Protein AF-0000000081158020 (afdb_homodimer)

Radius of gyration: 20.42 Å; Cα contacts (8 Å, |Δi|>4): 835; chains: 2; bounding box: 54×61×44 Å

InterPro domains:
  IPR009327 Cupin domain of unknown function DUF985 [PF06172] (12-148)
  IPR009327 Cupin domain of unknown function DUF985 [cd06121] (11-166)
  IPR011051 RmlC-like cupin domain superfamily [SSF51182] (9-172)
  IPR014710 RmlC-like jelly roll fold [G3DSA:2.60.120.10] (5-172)
  IPR039935 Uncharacterized protein YML079W-like [PTHR33387] (9-172)

pLDDT: mean 95.12, std 8.68, range [29.77, 98.88]

Structure (mmCIF, N/CA/C/O backbone):
data_AF-0000000081158020-model_v1
#
loop_
_entity.id
_entity.type
_entity.pdbx_description
1 polymer 'DUF985 domain-containing protein'
#
loop_
_atom_site.group_PDB
_atom_site.id
_atom_site.type_symbol
_atom_site.label_atom_id
_atom_site.label_alt_id
_atom_site.label_comp_id
_atom_site.label_asym_id
_atom_site.label_entity_id
_atom_site.label_seq_id
_atom_site.pdbx_PDB_ins_code
_atom_site.Cartn_x
_atom_site.Cartn_y
_atom_site.Cartn_z
_atom_site.occupancy
_atom_site.B_iso_or_equiv
_atom_site.auth_seq_id
_atom_site.auth_comp_id
_atom_site.auth_asym_id
_atom_site.auth_atom_id
_atom_site.pdbx_PDB_model_num
ATOM 1 N N . MET A 1 1 ? 30.203 2.303 5.359 1 29.77 1 MET A N 1
ATOM 2 C CA . MET A 1 1 ? 29.297 1.442 6.105 1 29.77 1 MET A CA 1
ATOM 3 C C . MET A 1 1 ? 29.234 0.05 5.488 1 29.77 1 MET A C 1
ATOM 5 O O . MET A 1 1 ? 29.078 -0.086 4.27 1 29.77 1 MET A O 1
ATOM 9 N N . SER A 1 2 ? 29.844 -0.854 5.887 1 40.84 2 SER A N 1
ATOM 10 C CA . SER A 1 2 ? 30.094 -2.219 5.438 1 40.84 2 SER A CA 1
ATOM 11 C C . SER A 1 2 ? 28.812 -2.887 4.957 1 40.84 2 SER A C 1
ATOM 13 O O . SER A 1 2 ? 27.797 -2.855 5.652 1 40.84 2 SER A O 1
ATOM 15 N N . GLY A 1 3 ? 28.344 -2.859 3.619 1 52 3 GLY A N 1
ATOM 16 C CA . GLY A 1 3 ? 27.203 -3.314 2.844 1 52 3 GLY A CA 1
ATOM 17 C C . GLY A 1 3 ? 26.594 -4.598 3.375 1 52 3 GLY A C 1
ATOM 18 O O . GLY A 1 3 ? 27.094 -5.691 3.094 1 52 3 GLY A O 1
ATOM 19 N N . VAL A 1 4 ? 26.031 -4.609 4.598 1 68.12 4 VAL A N 1
ATOM 20 C CA . VAL A 1 4 ? 25.484 -5.836 5.168 1 68.12 4 VAL A CA 1
ATOM 21 C C . VAL A 1 4 ? 24.812 -6.668 4.078 1 68.12 4 VAL A C 1
ATOM 23 O O . VAL A 1 4 ? 24.188 -6.117 3.166 1 68.12 4 VAL A O 1
ATOM 26 N N . GLY A 1 5 ? 25.438 -7.746 3.648 1 87.44 5 GLY A N 1
ATOM 27 C CA . GLY A 1 5 ? 24.875 -8.648 2.66 1 87.44 5 GLY A CA 1
ATOM 28 C C . GLY A 1 5 ? 23.391 -8.898 2.857 1 87.44 5 GLY A C 1
ATOM 29 O O . GLY A 1 5 ? 22.781 -8.336 3.77 1 87.44 5 GLY A O 1
ATOM 30 N N . ALA A 1 6 ? 22.781 -9.477 1.926 1 91.75 6 ALA A N 1
ATOM 31 C CA . ALA A 1 6 ? 21.344 -9.766 1.928 1 91.75 6 ALA A CA 1
ATOM 32 C C . ALA A 1 6 ? 20.922 -10.391 3.25 1 91.75 6 ALA A C 1
ATOM 34 O O . ALA A 1 6 ? 19.844 -10.07 3.777 1 91.75 6 ALA A O 1
ATOM 35 N N . ASP A 1 7 ? 21.688 -11.219 3.814 1 93.62 7 ASP A N 1
ATOM 36 C CA . ASP A 1 7 ? 21.359 -11.875 5.078 1 93.62 7 ASP A CA 1
ATOM 37 C C . ASP A 1 7 ? 21.281 -10.867 6.219 1 93.62 7 ASP A C 1
ATOM 39 O O . ASP A 1 7 ? 20.406 -10.953 7.078 1 93.62 7 ASP A O 1
ATOM 43 N N . GLY A 1 8 ? 22.234 -9.977 6.234 1 95.38 8 GLY A N 1
ATOM 44 C CA . GLY A 1 8 ? 22.203 -8.922 7.23 1 95.38 8 GLY A CA 1
ATOM 45 C C . GLY A 1 8 ? 21 -8.016 7.109 1 95.38 8 GLY A C 1
ATOM 46 O O . GLY A 1 8 ? 20.422 -7.605 8.117 1 95.38 8 GLY A O 1
ATOM 47 N N . GLU A 1 9 ? 20.625 -7.699 5.887 1 96.12 9 GLU A N 1
ATOM 48 C CA . GLU A 1 9 ? 19.438 -6.887 5.652 1 96.12 9 GLU A CA 1
ATOM 49 C C . GLU A 1 9 ? 18.172 -7.594 6.137 1 96.12 9 GLU A C 1
ATOM 51 O O . GLU A 1 9 ? 17.312 -6.98 6.773 1 96.12 9 GLU A O 1
ATOM 56 N N . ILE A 1 10 ? 18.047 -8.867 5.867 1 95.94 10 ILE A N 1
ATOM 57 C CA . ILE A 1 10 ? 16.891 -9.664 6.277 1 95.94 10 ILE A CA 1
ATOM 58 C C . ILE A 1 10 ? 16.781 -9.656 7.797 1 95.94 10 ILE A C 1
ATOM 60 O O . ILE A 1 10 ? 15.695 -9.43 8.344 1 95.94 10 ILE A O 1
ATOM 64 N N . GLU A 1 11 ? 17.859 -9.914 8.43 1 95.31 11 GLU A N 1
ATOM 65 C CA . GLU A 1 11 ? 17.844 -9.93 9.891 1 95.31 11 GLU A CA 1
ATOM 66 C C . GLU A 1 11 ? 17.406 -8.586 10.453 1 95.31 11 GLU A C 1
ATOM 68 O O . GLU A 1 11 ? 16.609 -8.531 11.406 1 95.31 11 GLU A O 1
ATOM 73 N N . ARG A 1 12 ? 17.938 -7.586 9.891 1 96.06 12 ARG A N 1
ATOM 74 C CA . ARG A 1 12 ? 17.578 -6.242 10.328 1 96.06 12 ARG A CA 1
ATOM 75 C C . ARG A 1 12 ? 16.094 -5.98 10.133 1 96.06 12 ARG A C 1
ATOM 77 O O . ARG A 1 12 ? 15.422 -5.469 11.039 1 96.06 12 ARG A O 1
ATOM 84 N N . LEU A 1 13 ? 15.602 -6.297 8.977 1 96.94 13 LEU A N 1
ATOM 85 C CA . LEU A 1 13 ? 14.195 -6.074 8.664 1 96.94 13 LEU A CA 1
ATOM 86 C C . LEU A 1 13 ? 13.297 -6.887 9.586 1 96.94 13 LEU A C 1
ATOM 88 O O . LEU A 1 13 ? 12.289 -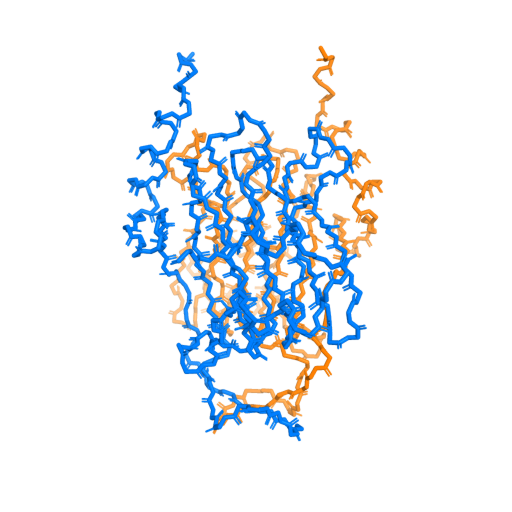6.375 10.078 1 96.94 13 LEU A O 1
ATOM 92 N N . VAL A 1 14 ? 13.648 -8.156 9.82 1 96 14 VAL A N 1
ATOM 93 C CA . VAL A 1 14 ? 12.852 -9.039 10.672 1 96 14 VAL A CA 1
ATOM 94 C C . VAL A 1 14 ? 12.758 -8.445 12.07 1 96 14 VAL A C 1
ATOM 96 O O . VAL A 1 14 ? 11.672 -8.406 12.664 1 96 14 VAL A O 1
ATOM 99 N N . ARG A 1 15 ? 13.805 -7.941 12.508 1 95 15 ARG A N 1
ATOM 100 C CA . ARG A 1 15 ? 13.852 -7.371 13.852 1 95 15 ARG A CA 1
ATOM 101 C C . ARG A 1 15 ? 13.117 -6.035 13.906 1 95 15 ARG A C 1
ATOM 103 O O . ARG A 1 15 ? 12.234 -5.84 14.742 1 95 15 ARG A O 1
ATOM 110 N N . GLN A 1 16 ? 13.383 -5.18 13 1 95.06 16 GLN A N 1
ATOM 111 C CA . GLN A 1 16 ? 12.875 -3.811 13.031 1 95.06 16 GLN A CA 1
ATOM 112 C C . GLN A 1 16 ? 11.375 -3.771 12.758 1 95.06 16 GLN A C 1
ATOM 114 O O . GLN A 1 16 ? 10.664 -2.926 13.297 1 95.06 16 GLN A O 1
ATOM 119 N N . LEU A 1 17 ? 10.977 -4.695 11.906 1 95.88 17 LEU A N 1
ATOM 120 C CA . LEU A 1 17 ? 9.578 -4.672 11.492 1 95.88 17 LEU A CA 1
ATOM 121 C C . LEU A 1 17 ? 8.773 -5.719 12.25 1 95.88 17 LEU A C 1
ATOM 123 O O . LEU A 1 17 ? 7.594 -5.934 11.953 1 95.88 17 LEU A O 1
ATOM 127 N N . ASN A 1 18 ? 9.375 -6.375 13.227 1 95.69 18 ASN A N 1
ATOM 128 C CA . ASN A 1 18 ? 8.742 -7.391 14.062 1 95.69 18 ASN A CA 1
ATOM 129 C C . ASN A 1 18 ? 8.078 -8.477 13.219 1 95.69 18 ASN A C 1
ATOM 131 O O . ASN A 1 18 ? 6.93 -8.844 13.477 1 95.69 18 ASN A O 1
ATOM 135 N N . LEU A 1 19 ? 8.781 -8.859 12.203 1 96.56 19 LEU A N 1
ATOM 136 C CA . LEU A 1 19 ? 8.25 -9.898 11.32 1 96.56 19 LEU A CA 1
ATOM 137 C C . LEU A 1 19 ? 8.281 -11.258 12 1 96.56 19 LEU A C 1
ATOM 139 O O . LEU A 1 19 ? 9.242 -11.586 12.703 1 96.56 19 LEU A O 1
ATOM 143 N N . GLN A 1 20 ? 7.246 -11.984 11.789 1 95.94 20 GLN A N 1
ATOM 144 C CA . GLN A 1 20 ? 7.164 -13.352 12.297 1 95.94 20 GLN A CA 1
ATOM 145 C C . GLN A 1 20 ? 7.215 -14.367 11.164 1 95.94 20 GLN A C 1
ATOM 147 O O . GLN A 1 20 ? 6.828 -14.055 10.031 1 95.94 20 GLN A O 1
ATOM 152 N N . GLN A 1 21 ? 7.633 -15.523 11.531 1 91.94 21 GLN A N 1
ATOM 153 C CA . GLN A 1 21 ? 7.723 -16.562 10.523 1 91.94 21 GLN A CA 1
ATOM 154 C C . GLN A 1 21 ? 6.336 -16.969 10.016 1 91.94 21 GLN A C 1
ATOM 156 O O . GLN A 1 21 ? 5.391 -17.078 10.797 1 91.94 21 GLN A O 1
ATOM 161 N N . HIS A 1 22 ? 6.238 -17.016 8.727 1 86.25 22 HIS A N 1
ATOM 162 C CA . HIS A 1 22 ? 5.02 -17.516 8.094 1 86.25 22 HIS A CA 1
ATOM 163 C C . HIS A 1 22 ? 5.078 -19.031 7.906 1 86.25 22 HIS A C 1
ATOM 165 O O . HIS A 1 22 ? 6.133 -19.578 7.574 1 86.25 22 HIS A O 1
ATOM 171 N N . PRO A 1 23 ? 4.02 -19.719 8.047 1 74.56 23 PRO A N 1
ATOM 172 C CA . PRO A 1 23 ? 4.043 -21.188 7.926 1 74.56 23 PRO A CA 1
ATOM 173 C C . PRO A 1 23 ? 4.527 -21.656 6.559 1 74.56 23 PRO A C 1
ATOM 175 O O . PRO A 1 23 ? 5.18 -22.688 6.457 1 74.56 23 PRO A O 1
ATOM 178 N N . GLU A 1 24 ? 4.191 -20.922 5.547 1 70.69 24 GLU A N 1
ATOM 179 C CA . GLU A 1 24 ? 4.527 -21.328 4.188 1 70.69 24 GLU A CA 1
ATOM 180 C C . GLU A 1 24 ? 5.93 -20.859 3.799 1 70.69 24 GLU A C 1
ATOM 182 O O . GLU A 1 24 ? 6.383 -21.109 2.68 1 70.69 24 GLU A O 1
ATOM 187 N N . GLY A 1 25 ? 6.59 -20.297 4.676 1 77.38 25 GLY A N 1
ATOM 188 C CA . GLY A 1 25 ? 7.891 -19.719 4.367 1 77.38 25 GLY A CA 1
ATOM 189 C C . GLY A 1 25 ? 7.891 -18.203 4.348 1 77.38 25 GLY A C 1
ATOM 190 O O . GLY A 1 25 ? 6.828 -17.578 4.266 1 77.38 25 GLY A O 1
ATOM 191 N N . GLY A 1 26 ? 9 -17.625 4.605 1 89.5 26 GLY A N 1
ATOM 192 C CA . GLY A 1 26 ? 9.133 -16.172 4.672 1 89.5 26 GLY A CA 1
ATOM 193 C C . GLY A 1 26 ? 8.75 -15.602 6.023 1 89.5 26 GLY A C 1
ATOM 194 O O . GLY A 1 26 ? 8.805 -16.297 7.035 1 89.5 26 GLY A O 1
ATOM 195 N N . PHE A 1 27 ? 8.539 -14.305 6.066 1 96.31 27 PHE A N 1
ATOM 196 C CA . PHE A 1 27 ? 8.188 -13.586 7.285 1 96.31 27 PHE A CA 1
ATOM 197 C C . PHE A 1 27 ? 7.094 -12.57 7.012 1 96.31 27 PHE A C 1
ATOM 199 O O . PHE A 1 27 ? 6.949 -12.086 5.887 1 96.31 27 PHE A O 1
ATOM 206 N N . PHE A 1 28 ? 6.336 -12.352 8.016 1 97.19 28 PHE A N 1
ATOM 207 C CA . PHE A 1 28 ? 5.289 -11.359 7.809 1 97.19 28 PHE A CA 1
ATOM 208 C C . PHE A 1 28 ? 4.887 -10.711 9.133 1 97.19 28 PHE A C 1
ATOM 210 O O . PHE A 1 28 ? 5.293 -11.172 10.195 1 97.19 28 PHE A O 1
ATOM 217 N N . CYS A 1 29 ? 4.172 -9.617 9.055 1 97.25 29 CYS A N 1
ATOM 218 C CA . CYS A 1 29 ? 3.553 -8.922 10.18 1 97.25 29 CYS A CA 1
ATOM 219 C C . CYS A 1 29 ? 2.328 -8.133 9.719 1 97.25 29 CYS A C 1
ATOM 221 O O . CYS A 1 29 ? 2.385 -7.402 8.727 1 97.25 29 CYS A O 1
ATOM 223 N N . GLU A 1 30 ? 1.196 -8.383 10.398 1 96.69 30 GLU A N 1
ATOM 224 C CA . GLU A 1 30 ? 0.014 -7.574 10.109 1 96.69 30 GLU A CA 1
ATOM 225 C C . GLU A 1 30 ? 0.06 -6.246 10.852 1 96.69 30 GLU A C 1
ATOM 227 O O . GLU A 1 30 ? 0.17 -6.219 12.078 1 96.69 30 GLU A O 1
ATOM 232 N N . LEU A 1 31 ? -0.055 -5.176 10.109 1 95 31 LEU A N 1
ATOM 233 C CA . LEU A 1 31 ? 0.085 -3.861 10.727 1 95 31 LEU A CA 1
ATOM 234 C C . LEU A 1 31 ? -1.248 -3.119 10.734 1 95 31 LEU A C 1
ATOM 236 O O . LEU A 1 31 ? -1.414 -2.139 11.461 1 95 31 LEU A O 1
ATOM 240 N N . PHE A 1 32 ? -2.076 -3.508 9.891 1 96.56 32 PHE A N 1
ATOM 241 C CA . PHE A 1 32 ? -3.367 -2.84 9.781 1 96.56 32 PHE A CA 1
ATOM 242 C C . PHE A 1 32 ? -4.488 -3.854 9.586 1 96.56 32 PHE A C 1
ATOM 244 O O . PHE A 1 32 ? -4.387 -4.754 8.75 1 96.56 32 PHE A O 1
ATOM 251 N N . ARG A 1 33 ? -5.52 -3.711 10.367 1 98.06 33 ARG A N 1
ATOM 252 C CA . ARG A 1 33 ? -6.852 -4.277 10.195 1 98.06 33 ARG A CA 1
ATOM 253 C C . ARG A 1 33 ? -7.93 -3.246 10.508 1 98.06 33 ARG A C 1
ATOM 255 O O . ARG A 1 33 ? -8.008 -2.734 11.625 1 98.06 33 ARG A O 1
ATOM 262 N N . GLY A 1 34 ? -8.688 -2.922 9.508 1 96.75 34 GLY A N 1
ATOM 263 C CA . GLY A 1 34 ? -9.711 -1.908 9.695 1 96.75 34 GLY A CA 1
ATOM 264 C C . GLY A 1 34 ? -10.656 -2.229 10.844 1 96.75 34 GLY A C 1
ATOM 265 O O . GLY A 1 34 ? -11.008 -3.389 11.055 1 96.75 34 GLY A O 1
ATOM 266 N N . ASP A 1 35 ? -11.133 -1.242 11.547 1 96.62 35 ASP A N 1
ATOM 267 C CA . ASP A 1 35 ? -12.016 -1.444 12.695 1 96.62 35 ASP A CA 1
ATOM 268 C C . ASP A 1 35 ? -13.477 -1.304 12.289 1 96.62 35 ASP A C 1
ATOM 270 O O . ASP A 1 35 ? -14.367 -1.339 13.141 1 96.62 35 ASP A O 1
ATOM 274 N N . ARG A 1 36 ? -13.742 -1.095 11.055 1 96.69 36 ARG A N 1
ATOM 275 C CA . ARG A 1 36 ? -15.094 -1.037 10.523 1 96.69 36 ARG A CA 1
ATOM 276 C C . ARG A 1 36 ? -15.375 -2.227 9.609 1 96.69 36 ARG A C 1
ATOM 278 O O . ARG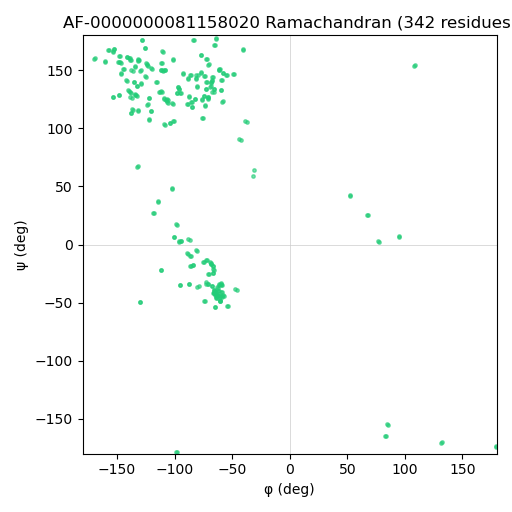 A 1 36 ? -14.469 -2.73 8.945 1 96.69 36 ARG A O 1
ATOM 285 N N . GLN A 1 37 ? -16.562 -2.539 9.617 1 96.88 37 GLN A N 1
ATOM 286 C CA . GLN A 1 37 ? -16.969 -3.65 8.766 1 96.88 37 GLN A CA 1
ATOM 287 C C . GLN A 1 37 ? -17.812 -3.166 7.594 1 96.88 37 GLN A C 1
ATOM 289 O O . GLN A 1 37 ? -18.531 -2.164 7.707 1 96.88 37 GLN A O 1
ATOM 294 N N . MET A 1 38 ? -17.688 -3.893 6.551 1 96.25 38 MET A N 1
ATOM 295 C CA . MET A 1 38 ? -18.391 -3.504 5.332 1 96.25 38 MET A CA 1
ATOM 296 C C . MET A 1 38 ? -19 -4.719 4.645 1 96.25 38 MET A C 1
ATOM 298 O O . MET A 1 38 ? -18.625 -5.855 4.926 1 96.25 38 MET A O 1
ATOM 302 N N . THR A 1 39 ? -19.938 -4.445 3.855 1 96 39 THR A N 1
ATOM 303 C CA . THR A 1 39 ? -20.547 -5.422 2.951 1 96 39 THR A CA 1
ATOM 304 C C . THR A 1 39 ? -20.656 -4.852 1.539 1 96 39 THR A C 1
ATOM 306 O O . THR A 1 39 ? -20.578 -3.637 1.347 1 96 39 THR A O 1
ATOM 309 N N . PHE A 1 40 ? -20.75 -5.73 0.625 1 96 40 PHE A N 1
ATOM 310 C CA . PHE A 1 40 ? -20.906 -5.305 -0.762 1 96 40 PHE A CA 1
ATOM 311 C C . PHE A 1 40 ? -22.359 -4.922 -1.056 1 96 40 PHE A C 1
ATOM 313 O O . PHE A 1 40 ? -23.281 -5.484 -0.473 1 96 40 PHE A O 1
ATOM 320 N N . THR A 1 41 ? -22.484 -3.932 -1.934 1 94.19 41 THR A N 1
ATOM 321 C CA . THR A 1 41 ? -23.828 -3.576 -2.387 1 94.19 41 THR A CA 1
ATOM 322 C C . THR A 1 41 ? -24.281 -4.484 -3.529 1 94.19 41 THR A C 1
ATOM 324 O O . THR A 1 41 ? -25.453 -4.508 -3.889 1 94.19 41 THR A O 1
ATOM 327 N N . THR A 1 42 ? -23.281 -5.172 -4.156 1 88.25 42 THR A N 1
ATOM 328 C CA . THR A 1 42 ? -23.594 -6.176 -5.168 1 88.25 42 THR A CA 1
ATOM 329 C C . THR A 1 42 ? -23.266 -7.574 -4.656 1 88.25 42 THR A C 1
ATOM 331 O O . THR A 1 42 ? -22.547 -7.727 -3.66 1 88.25 42 THR A O 1
ATOM 334 N N . LYS A 1 43 ? -23.766 -8.547 -5.391 1 90.12 43 LYS A N 1
ATOM 335 C CA . LYS A 1 43 ? -23.516 -9.93 -5.008 1 90.12 43 LYS A CA 1
ATOM 336 C C . LYS A 1 43 ? -22.062 -10.312 -5.254 1 90.12 43 LYS A C 1
ATOM 338 O O . LYS A 1 43 ? -21.5 -10.016 -6.312 1 90.12 43 LYS A O 1
ATOM 343 N N . THR A 1 44 ? -21.422 -10.805 -4.266 1 95.25 44 THR A N 1
ATOM 344 C CA . THR A 1 44 ? -20.094 -11.398 -4.316 1 95.25 44 THR A CA 1
ATOM 345 C C . THR A 1 44 ? -20.094 -12.773 -3.664 1 95.25 44 THR A C 1
ATOM 347 O O . THR A 1 44 ? -21.125 -13.234 -3.156 1 95.25 44 THR A O 1
ATOM 350 N N . LYS A 1 45 ? -19.016 -13.438 -3.699 1 96 45 LYS A N 1
ATOM 351 C CA . LYS A 1 45 ? -18.891 -14.766 -3.1 1 96 45 LYS A CA 1
ATOM 352 C C . LYS A 1 45 ? -18.672 -14.664 -1.592 1 96 45 LYS A C 1
ATOM 354 O O . LYS A 1 45 ? -18.672 -15.68 -0.894 1 96 45 LYS A O 1
ATOM 359 N N . HIS A 1 46 ? -18.516 -13.445 -1.093 1 96.25 46 HIS A N 1
ATOM 360 C CA . HIS A 1 46 ? -18.344 -13.266 0.345 1 96.25 46 HIS A CA 1
ATOM 361 C C . HIS A 1 46 ? -19.625 -13.625 1.102 1 96.25 46 HIS A C 1
ATOM 363 O O . HIS A 1 46 ? -20.719 -13.32 0.646 1 96.25 46 HIS A O 1
ATOM 369 N N . ASP A 1 47 ? -19.516 -14.25 2.236 1 94.19 47 ASP A N 1
ATOM 370 C CA . ASP A 1 47 ? -20.672 -14.672 3.02 1 94.19 47 ASP A CA 1
ATOM 371 C C . ASP A 1 47 ? -20.906 -13.734 4.199 1 94.19 47 ASP A C 1
ATOM 373 O O . ASP A 1 47 ? -21.188 -14.188 5.312 1 94.19 47 ASP A O 1
ATOM 377 N N . GLY A 1 48 ? -20.906 -12.508 4.031 1 93.94 48 GLY A N 1
ATOM 378 C CA . GLY A 1 48 ? -21.141 -11.578 5.125 1 93.94 48 GLY A CA 1
ATOM 379 C C . GLY A 1 48 ? -20.125 -10.453 5.18 1 93.94 48 GLY A C 1
ATOM 380 O O . GLY A 1 48 ? -19.344 -10.273 4.246 1 93.94 48 GLY A O 1
ATOM 381 N N . PRO A 1 49 ? -20.234 -9.758 6.289 1 96.38 49 PRO A N 1
ATOM 382 C CA . PRO A 1 49 ? -19.344 -8.594 6.406 1 96.38 49 PRO A CA 1
ATOM 383 C C . PRO A 1 49 ? -17.891 -8.984 6.605 1 96.38 49 PRO A C 1
ATOM 385 O O . PRO A 1 49 ? -17.594 -10.086 7.07 1 96.38 49 PRO A O 1
ATOM 388 N N . ARG A 1 50 ? -17.031 -8.086 6.203 1 97.69 50 ARG A N 1
ATOM 389 C CA . ARG A 1 50 ? -15.602 -8.164 6.457 1 97.69 50 ARG A CA 1
ATOM 390 C C . ARG A 1 50 ? -15.07 -6.848 7.023 1 97.69 50 ARG A C 1
ATOM 392 O O . ARG A 1 50 ? -15.703 -5.801 6.859 1 97.69 50 ARG A O 1
ATOM 399 N N . ASP A 1 51 ? -13.922 -6.961 7.688 1 97.75 51 ASP A N 1
ATOM 400 C CA . ASP A 1 51 ? -13.195 -5.723 7.965 1 97.75 51 ASP A CA 1
ATOM 401 C C . ASP A 1 51 ? -12.875 -4.977 6.672 1 97.75 51 ASP A C 1
ATOM 403 O O . ASP A 1 51 ? -12.68 -5.594 5.621 1 97.75 51 ASP A O 1
ATOM 407 N N . VAL A 1 52 ? -12.836 -3.707 6.688 1 97.19 52 VAL A N 1
ATOM 408 C CA . VAL A 1 52 ? -12.766 -2.902 5.473 1 97.19 52 VAL A CA 1
ATOM 409 C C . VAL A 1 52 ? -11.477 -3.223 4.715 1 97.19 52 VAL A C 1
ATOM 411 O O . VAL A 1 52 ? -11.453 -3.182 3.482 1 97.19 52 VAL A O 1
ATOM 414 N N . GLY A 1 53 ? -10.406 -3.514 5.488 1 98.19 53 GLY A N 1
ATOM 415 C CA . GLY A 1 53 ? -9.133 -3.793 4.852 1 98.19 53 GLY A CA 1
ATOM 416 C C . GLY A 1 53 ? -8.094 -4.359 5.809 1 98.19 53 GLY A C 1
ATOM 417 O O . GLY A 1 53 ? -8.242 -4.242 7.027 1 98.19 53 GLY A O 1
ATOM 418 N N . THR A 1 54 ? -7.066 -5.008 5.297 1 98.69 54 THR A N 1
ATOM 419 C CA . THR A 1 54 ? -5.891 -5.438 6.043 1 98.69 54 THR A CA 1
ATOM 420 C C . THR A 1 54 ? -4.613 -5.105 5.277 1 98.69 54 THR A C 1
ATOM 422 O O . THR A 1 54 ? -4.637 -4.957 4.055 1 98.69 54 THR A O 1
ATOM 425 N N . CYS A 1 55 ? -3.58 -4.934 5.965 1 98.69 55 CYS A N 1
ATOM 426 C CA . CYS A 1 55 ? -2.268 -4.703 5.371 1 98.69 55 CYS A CA 1
ATOM 427 C C . CYS A 1 55 ? -1.184 -5.449 6.137 1 98.69 55 CYS A C 1
ATOM 429 O O . CYS A 1 55 ? -1.145 -5.406 7.371 1 98.69 55 CYS A O 1
ATOM 431 N N . ILE A 1 56 ? -0.34 -6.125 5.453 1 97.94 56 ILE A N 1
ATOM 432 C CA . ILE A 1 56 ? 0.788 -6.812 6.074 1 97.94 56 ILE A CA 1
ATOM 433 C C . ILE A 1 56 ? 2.092 -6.363 5.418 1 97.94 56 ILE A C 1
ATOM 435 O O . ILE A 1 56 ? 2.084 -5.855 4.293 1 97.94 56 ILE A O 1
ATOM 439 N N . HIS A 1 57 ? 3.18 -6.484 6.133 1 98.31 57 HIS A N 1
ATOM 440 C CA . HIS A 1 57 ? 4.488 -6.695 5.52 1 98.31 57 HIS A CA 1
ATOM 441 C C . HIS A 1 57 ? 4.699 -8.164 5.168 1 98.31 57 HIS A C 1
ATOM 443 O O . HIS A 1 57 ? 4.328 -9.055 5.941 1 98.31 57 HIS A O 1
ATOM 449 N N . TYR A 1 58 ? 5.316 -8.391 4.133 1 97.69 58 TYR A N 1
ATOM 450 C CA . TYR A 1 58 ? 5.719 -9.75 3.787 1 97.69 58 TYR A CA 1
ATOM 451 C C . TYR A 1 58 ? 7.133 -9.773 3.219 1 97.69 58 TYR A C 1
ATOM 453 O O . TYR A 1 58 ? 7.457 -9 2.312 1 97.69 58 TYR A O 1
ATOM 461 N N . LEU A 1 59 ? 7.93 -10.594 3.807 1 98 59 LEU A N 1
ATOM 462 C CA . LEU A 1 59 ? 9.289 -10.828 3.34 1 98 59 LEU A CA 1
ATOM 463 C C . LEU A 1 59 ? 9.422 -12.211 2.717 1 98 59 LEU A C 1
ATOM 465 O O . LEU A 1 59 ? 9.438 -13.219 3.43 1 98 59 LEU A O 1
ATOM 469 N N . LEU A 1 60 ? 9.461 -12.242 1.427 1 97 60 LEU A N 1
ATOM 470 C CA . LEU A 1 60 ? 9.695 -13.484 0.692 1 97 60 LEU A CA 1
ATOM 471 C C . LEU A 1 60 ? 11.188 -13.75 0.542 1 97 60 LEU A C 1
ATOM 473 O O . LEU A 1 60 ? 11.922 -12.922 0.008 1 97 60 LEU A O 1
ATOM 477 N N . LYS A 1 61 ? 11.617 -14.852 1.008 1 95.62 61 LYS A N 1
ATOM 478 C CA . LYS A 1 61 ? 13.031 -15.219 0.978 1 95.62 61 LYS A CA 1
ATOM 479 C C . LYS A 1 61 ? 13.258 -16.453 0.101 1 95.62 61 LYS A C 1
ATOM 481 O O . LYS A 1 61 ? 12.477 -17.406 0.145 1 95.62 61 LYS A O 1
ATOM 486 N N . ALA A 1 62 ? 14.359 -16.422 -0.664 1 94.19 62 ALA A N 1
ATOM 487 C CA . ALA A 1 62 ? 14.75 -17.594 -1.428 1 94.19 62 ALA A CA 1
ATOM 488 C C . ALA A 1 62 ? 14.977 -18.797 -0.508 1 94.19 62 ALA A C 1
ATOM 490 O O . ALA A 1 62 ? 15.492 -18.641 0.604 1 94.19 62 ALA A O 1
ATOM 491 N N . PRO A 1 63 ? 14.602 -19.938 -0.904 1 93.5 63 PRO A N 1
ATOM 492 C CA . PRO A 1 63 ? 14.109 -20.328 -2.229 1 93.5 63 PRO A CA 1
ATOM 493 C C . PRO A 1 63 ? 12.586 -20.391 -2.297 1 93.5 63 PRO A C 1
ATOM 495 O O . PRO A 1 63 ? 12.031 -21.031 -3.191 1 93.5 63 PRO A O 1
ATOM 498 N N . ASN A 1 64 ? 11.953 -19.75 -1.329 1 93.75 64 ASN A N 1
ATOM 499 C CA . ASN A 1 64 ? 10.5 -19.844 -1.236 1 93.75 64 ASN A CA 1
ATOM 500 C C . ASN A 1 64 ? 9.82 -19.031 -2.342 1 93.75 64 ASN A C 1
ATOM 502 O O . ASN A 1 64 ? 10.453 -18.203 -2.994 1 93.75 64 ASN A O 1
ATOM 506 N N . PHE A 1 65 ? 8.57 -19.359 -2.615 1 95.75 65 PHE A N 1
ATOM 507 C CA . PHE A 1 65 ? 7.703 -18.641 -3.551 1 95.75 65 PHE A CA 1
ATOM 508 C C . PHE A 1 65 ? 6.289 -18.531 -2.992 1 95.75 65 PHE A C 1
ATOM 510 O O . PHE A 1 65 ? 5.953 -19.172 -1.997 1 95.75 65 PHE A O 1
ATOM 517 N N . THR A 1 66 ? 5.512 -17.609 -3.502 1 95.62 66 THR A N 1
ATOM 518 C CA . THR A 1 66 ? 4.078 -17.562 -3.248 1 95.62 66 THR A CA 1
ATOM 519 C C . THR A 1 66 ? 3.328 -18.469 -4.223 1 95.62 66 THR A C 1
ATOM 521 O O . THR A 1 66 ? 3.371 -18.25 -5.438 1 95.62 66 THR A O 1
ATOM 524 N N . SER A 1 67 ? 2.674 -19.438 -3.68 1 96.62 67 SER A N 1
ATOM 525 C CA . SER A 1 67 ? 2.039 -20.453 -4.523 1 96.62 67 SER A CA 1
ATOM 526 C C . SER A 1 67 ? 0.743 -19.922 -5.133 1 96.62 67 SER A C 1
ATOM 528 O O . SER A 1 67 ? 0.162 -18.953 -4.629 1 96.62 67 SER A O 1
ATOM 530 N N . TRP A 1 68 ? 0.324 -20.656 -6.168 1 97.88 68 TRP A N 1
ATOM 531 C CA . TRP A 1 68 ? -0.942 -20.312 -6.805 1 97.88 68 TRP A CA 1
ATOM 532 C C . TRP A 1 68 ? -2.09 -20.359 -5.801 1 97.88 68 TRP A C 1
ATOM 534 O O . TRP A 1 68 ? -2.309 -21.391 -5.152 1 97.88 68 TRP A O 1
ATOM 544 N N . HIS A 1 69 ? -2.764 -19.266 -5.684 1 97.56 69 HIS A N 1
ATOM 545 C CA . HIS A 1 69 ? -3.963 -19.172 -4.859 1 97.56 69 HIS A CA 1
ATOM 546 C C . HIS A 1 69 ? -4.844 -18.016 -5.305 1 97.56 69 HIS A C 1
ATOM 548 O O . HIS A 1 69 ? -4.453 -17.234 -6.168 1 97.56 69 HIS A O 1
ATOM 554 N N . GLN A 1 70 ? -6.043 -18 -4.801 1 97.19 70 GLN A N 1
ATOM 555 C CA . GLN A 1 70 ? -7 -16.922 -5.023 1 97.19 70 GLN A CA 1
ATOM 556 C C . GLN A 1 70 ? -7.512 -16.359 -3.703 1 97.19 70 GLN A C 1
ATOM 558 O O . GLN A 1 70 ? -7.602 -17.094 -2.707 1 97.19 70 GLN A O 1
ATOM 563 N N . VAL A 1 71 ? -7.727 -15.125 -3.725 1 97.44 71 VAL A N 1
ATOM 564 C CA . VAL A 1 71 ? -8.531 -14.516 -2.67 1 97.44 71 VAL A CA 1
ATOM 565 C C . VAL A 1 71 ? -9.758 -13.836 -3.277 1 97.44 71 VAL A C 1
ATOM 567 O O . VAL A 1 71 ? -9.727 -13.406 -4.434 1 97.44 71 VAL A O 1
ATOM 570 N N . LEU A 1 72 ? -10.828 -13.742 -2.531 1 97.56 72 LEU A N 1
ATOM 571 C CA . LEU A 1 72 ? -12.07 -13.156 -3.027 1 97.56 72 LEU A CA 1
ATOM 572 C C . LEU A 1 72 ? -11.969 -11.641 -3.111 1 97.56 72 LEU A C 1
ATOM 574 O O . LEU A 1 72 ? -12.789 -10.992 -3.762 1 97.56 72 LEU A O 1
ATOM 578 N N . SER A 1 73 ? -10.992 -11.078 -2.484 1 98.12 73 SER A N 1
ATOM 579 C CA . SER A 1 73 ? -10.805 -9.633 -2.367 1 98.12 73 SER A CA 1
ATOM 580 C C . SER A 1 73 ? -9.742 -9.133 -3.342 1 98.12 73 SER A C 1
ATOM 582 O O . SER A 1 73 ? -8.953 -9.922 -3.871 1 98.12 73 SER A O 1
ATOM 584 N N . ASP A 1 74 ? -9.781 -7.836 -3.641 1 98.25 74 ASP A N 1
ATOM 585 C CA . ASP A 1 74 ? -8.648 -7.211 -4.316 1 98.25 74 ASP A CA 1
ATOM 586 C C . ASP A 1 74 ? -7.418 -7.184 -3.416 1 98.25 74 ASP A C 1
ATOM 588 O O . ASP A 1 74 ? -7.535 -7.004 -2.203 1 98.25 74 ASP A O 1
ATOM 592 N N . GLU A 1 75 ? -6.305 -7.348 -4.02 1 98.62 75 GLU A N 1
ATOM 593 C CA . GLU A 1 75 ? -5.055 -7.309 -3.268 1 98.62 75 GLU A CA 1
ATOM 594 C C . GLU A 1 75 ? -4.008 -6.457 -3.98 1 98.62 75 GLU A C 1
ATOM 596 O O . GLU A 1 75 ? -3.785 -6.617 -5.18 1 98.62 75 GLU A O 1
ATOM 601 N N . LEU A 1 76 ? -3.42 -5.523 -3.281 1 98.75 76 LEU A N 1
ATOM 602 C CA . LEU A 1 76 ? -2.346 -4.684 -3.801 1 98.75 76 LEU A CA 1
ATOM 603 C C . LEU A 1 76 ? -1 -5.105 -3.221 1 98.75 76 LEU A C 1
ATOM 605 O O . LEU A 1 76 ? -0.846 -5.195 -2 1 98.75 76 LEU A O 1
ATOM 609 N N . PHE A 1 77 ? -0.052 -5.406 -4.035 1 98.81 77 PHE A N 1
ATOM 610 C CA . PHE A 1 77 ? 1.34 -5.609 -3.652 1 98.81 77 PHE A CA 1
ATOM 611 C C . PHE A 1 77 ? 2.145 -4.328 -3.824 1 98.81 77 PHE A C 1
ATOM 613 O O . PHE A 1 77 ? 2.113 -3.709 -4.891 1 98.81 77 PHE A O 1
ATOM 620 N N . LEU A 1 78 ? 2.914 -3.912 -2.816 1 98.88 78 LEU A N 1
ATOM 621 C CA . LEU A 1 78 ? 3.654 -2.656 -2.85 1 98.88 78 LEU A CA 1
ATOM 622 C C . LEU A 1 78 ? 5.105 -2.869 -2.424 1 98.88 78 LEU A C 1
ATOM 624 O O . LEU A 1 78 ? 5.375 -3.174 -1.26 1 98.88 78 LEU A O 1
ATOM 628 N N . TRP A 1 79 ? 6.066 -2.666 -3.271 1 98.88 79 TRP A N 1
ATOM 629 C CA . TRP A 1 79 ? 7.477 -2.982 -3.078 1 98.88 79 TRP A CA 1
ATOM 630 C C . TRP A 1 79 ? 8.133 -1.993 -2.119 1 98.88 79 TRP A C 1
ATOM 632 O O . TRP A 1 79 ? 7.891 -0.787 -2.203 1 98.88 79 TRP A O 1
ATOM 642 N N . HIS A 1 80 ? 9.07 -2.484 -1.316 1 98.69 80 HIS A N 1
ATOM 643 C CA . HIS A 1 80 ? 9.797 -1.599 -0.415 1 98.69 80 HIS A CA 1
ATOM 644 C C . HIS A 1 80 ? 11.305 -1.802 -0.539 1 98.69 80 HIS A C 1
ATOM 646 O O . HIS A 1 80 ? 12.055 -0.832 -0.65 1 98.69 80 HIS A O 1
ATOM 652 N N . ALA A 1 81 ? 11.75 -3.076 -0.483 1 98.25 81 ALA A N 1
ATOM 653 C CA . ALA A 1 81 ? 13.18 -3.357 -0.405 1 98.25 81 ALA A CA 1
ATOM 654 C C . ALA A 1 81 ? 13.508 -4.723 -1.003 1 98.25 81 ALA A C 1
ATOM 656 O O . ALA A 1 81 ? 12.617 -5.562 -1.163 1 98.25 81 ALA A O 1
ATOM 657 N N . GLY A 1 82 ? 14.789 -4.941 -1.197 1 97.94 82 GLY A N 1
ATOM 658 C CA . GLY A 1 82 ? 15.258 -6.195 -1.771 1 97.94 82 GLY A CA 1
ATOM 659 C C . GLY A 1 82 ? 15.234 -6.203 -3.287 1 97.94 82 GLY A C 1
ATOM 660 O O . GLY A 1 82 ? 15.445 -5.172 -3.924 1 97.94 82 GLY A O 1
ATOM 661 N N . GLY A 1 83 ? 15.156 -7.355 -3.842 1 97.94 83 GLY A N 1
ATOM 662 C CA . GLY A 1 83 ? 15.188 -7.488 -5.289 1 97.94 83 GLY A CA 1
ATOM 663 C C . GLY A 1 83 ? 13.805 -7.629 -5.906 1 97.94 83 GLY A C 1
ATOM 664 O O . GLY A 1 83 ? 12.797 -7.512 -5.207 1 97.94 83 GLY A O 1
ATOM 665 N N . PRO A 1 84 ? 13.789 -7.789 -7.203 1 98.5 84 PRO A N 1
ATOM 666 C CA . PRO A 1 84 ? 12.523 -7.922 -7.922 1 98.5 84 PRO A CA 1
ATOM 667 C C . PRO A 1 84 ? 11.898 -9.305 -7.77 1 98.5 84 PRO A C 1
ATOM 669 O O . PRO A 1 84 ? 12.617 -10.297 -7.586 1 98.5 84 PRO A O 1
ATOM 672 N N . CYS A 1 85 ? 10.656 -9.297 -7.785 1 98.12 85 CYS A N 1
ATOM 673 C CA . CYS A 1 85 ? 9.883 -10.531 -7.812 1 98.12 85 CYS A CA 1
ATOM 674 C C . CYS A 1 85 ? 8.852 -10.5 -8.93 1 98.12 85 CYS A C 1
ATOM 676 O O . CYS A 1 85 ? 8.242 -9.461 -9.195 1 98.12 85 CYS A O 1
ATOM 678 N N . LYS A 1 86 ? 8.695 -11.617 -9.633 1 98.75 86 LYS A N 1
ATOM 679 C CA . LYS A 1 86 ? 7.719 -11.75 -10.711 1 98.75 86 LYS A CA 1
ATOM 680 C C . LYS A 1 86 ? 6.375 -12.234 -10.172 1 98.75 86 LYS A C 1
ATOM 682 O O . LYS A 1 86 ? 6.297 -13.281 -9.523 1 98.75 86 LYS A O 1
ATOM 687 N N . LEU A 1 87 ? 5.32 -11.438 -10.375 1 98.69 87 LEU A N 1
ATOM 688 C CA . LEU A 1 87 ? 3.953 -11.789 -10 1 98.69 87 LEU A CA 1
ATOM 689 C C . LEU A 1 87 ? 3.16 -12.25 -11.219 1 98.69 87 LEU A C 1
ATOM 691 O O . LEU A 1 87 ? 3.037 -11.508 -12.203 1 98.69 87 LEU A O 1
ATOM 695 N N . TYR A 1 88 ? 2.672 -13.445 -11.164 1 98.81 88 TYR A N 1
ATOM 696 C CA . TYR A 1 88 ? 1.851 -14.008 -12.227 1 98.81 88 TYR A CA 1
ATOM 697 C C . TYR A 1 88 ? 0.368 -13.859 -11.906 1 98.81 88 TYR A C 1
ATOM 699 O O . TYR A 1 88 ? -0.055 -14.102 -10.773 1 98.81 88 TYR A O 1
ATOM 707 N N . LEU A 1 89 ? -0.368 -13.461 -12.883 1 98.81 89 LEU A N 1
ATOM 708 C CA . LEU A 1 89 ? -1.82 -13.375 -12.781 1 98.81 89 LEU A CA 1
ATOM 709 C C . LEU A 1 89 ? -2.494 -14.227 -13.844 1 98.81 89 LEU A C 1
ATOM 711 O O . LEU A 1 89 ? -2.178 -14.109 -15.031 1 98.81 89 LEU A O 1
ATOM 715 N N . LEU A 1 90 ? -3.35 -15.07 -13.438 1 98.62 90 LEU A N 1
ATOM 716 C CA . LEU A 1 90 ? -4.121 -15.953 -14.305 1 98.62 90 LEU A CA 1
ATOM 717 C C . LEU A 1 90 ? -5.617 -15.75 -14.102 1 98.62 90 LEU A C 1
ATOM 719 O O . LEU A 1 90 ? -6.168 -16.141 -13.07 1 98.62 90 LEU A O 1
ATOM 723 N N . ASP A 1 91 ? -6.242 -15.125 -15.086 1 95.38 91 ASP A N 1
ATOM 724 C CA . ASP A 1 91 ? -7.66 -14.812 -14.914 1 95.38 91 ASP A CA 1
ATOM 725 C C . ASP A 1 91 ? -8.531 -16.016 -15.273 1 95.38 91 ASP A C 1
ATOM 727 O O . ASP A 1 91 ? -8.023 -17.062 -15.672 1 95.38 91 ASP A O 1
ATOM 731 N N . ASN A 1 92 ? -9.797 -15.852 -15.07 1 91.12 92 ASN A N 1
ATOM 732 C CA . ASN A 1 92 ? -10.734 -16.953 -15.234 1 91.12 92 ASN A CA 1
ATOM 733 C C . ASN A 1 92 ? -10.867 -17.375 -16.688 1 91.12 92 ASN A C 1
ATOM 735 O O . ASN A 1 92 ? -11.359 -18.469 -17 1 91.12 92 ASN A O 1
ATOM 739 N N . GLU A 1 93 ? -10.445 -16.594 -17.656 1 94.62 93 GLU A N 1
ATOM 740 C CA . GLU A 1 93 ? -10.492 -16.906 -19.078 1 94.62 93 GLU A CA 1
ATOM 741 C C . GLU A 1 93 ? -9.234 -17.641 -19.531 1 94.62 93 GLU A C 1
ATOM 743 O O . GLU A 1 93 ? -9.141 -18.094 -20.672 1 94.62 93 GLU A O 1
ATOM 748 N N . GLY A 1 94 ? -8.32 -17.688 -18.609 1 96.5 94 GLY A N 1
ATOM 749 C CA . GLY A 1 94 ? -7.098 -18.422 -18.906 1 96.5 94 GLY A CA 1
ATOM 750 C C . GLY A 1 94 ? -5.977 -17.547 -19.422 1 96.5 94 GLY A C 1
ATOM 751 O O . GLY A 1 94 ? -4.953 -18.047 -19.891 1 96.5 94 GLY A O 1
ATOM 752 N N . ASN A 1 95 ? -6.176 -16.25 -19.406 1 98 95 ASN A N 1
ATOM 753 C CA . ASN A 1 95 ? -5.109 -15.328 -19.797 1 98 95 ASN A CA 1
ATOM 754 C C . ASN A 1 95 ? -4.066 -15.188 -18.688 1 98 95 ASN A C 1
ATOM 756 O O . ASN A 1 95 ? -4.41 -14.875 -17.547 1 98 95 ASN A O 1
ATOM 760 N N . LEU A 1 96 ? -2.799 -15.461 -19.078 1 98.69 96 LEU A N 1
ATOM 761 C CA . LEU A 1 96 ? -1.688 -15.344 -18.141 1 98.69 96 LEU A CA 1
ATOM 762 C C . LEU A 1 96 ? -0.867 -14.086 -18.438 1 98.69 96 LEU A C 1
ATOM 764 O O . LEU A 1 96 ? -0.414 -13.891 -19.562 1 98.69 96 LEU A O 1
ATOM 768 N N . THR A 1 97 ? -0.742 -13.234 -17.5 1 98.56 97 THR A N 1
ATOM 769 C CA . THR A 1 97 ? 0.121 -12.062 -17.562 1 98.56 97 THR A CA 1
ATOM 770 C C . THR A 1 97 ? 1.068 -12.023 -16.375 1 98.56 97 THR A C 1
ATOM 772 O O . THR A 1 97 ? 0.998 -12.883 -15.492 1 98.56 97 THR A O 1
ATOM 775 N N . HIS A 1 98 ? 2.045 -11.164 -16.391 1 98.56 98 HIS A N 1
ATOM 776 C CA . HIS A 1 98 ? 2.912 -10.977 -15.227 1 98.56 98 HIS A CA 1
ATOM 777 C C . HIS A 1 98 ? 3.381 -9.531 -15.109 1 98.56 98 HIS A C 1
ATOM 779 O O . HIS A 1 98 ? 3.314 -8.773 -16.078 1 98.56 98 HIS A O 1
ATOM 785 N N . LYS A 1 99 ? 3.721 -9.172 -13.961 1 98.44 99 LYS A N 1
ATOM 786 C CA . LYS A 1 99 ? 4.391 -7.922 -13.617 1 98.44 99 LYS A CA 1
ATOM 787 C C . LYS A 1 99 ? 5.625 -8.172 -12.758 1 98.44 99 LYS A C 1
ATOM 789 O O . LYS A 1 99 ? 5.711 -9.188 -12.062 1 98.44 99 LYS A O 1
ATOM 794 N N . ILE A 1 100 ? 6.582 -7.309 -12.898 1 98.75 100 ILE A N 1
ATOM 795 C CA . ILE A 1 100 ? 7.766 -7.422 -12.055 1 98.75 100 ILE A CA 1
ATOM 796 C C . ILE A 1 100 ? 7.719 -6.363 -10.953 1 98.75 100 ILE A C 1
ATOM 798 O O . ILE A 1 100 ? 7.914 -5.176 -11.219 1 98.75 100 ILE A O 1
ATOM 802 N N . LEU A 1 101 ? 7.414 -6.773 -9.781 1 98.75 101 LEU A N 1
ATOM 803 C CA . LEU A 1 101 ? 7.449 -5.91 -8.602 1 98.75 101 LEU A CA 1
ATOM 804 C C . LEU A 1 101 ? 8.891 -5.625 -8.18 1 98.75 101 LEU A C 1
ATOM 806 O O . LEU A 1 101 ? 9.656 -6.555 -7.91 1 98.75 101 LEU A O 1
ATOM 810 N N . GLY A 1 102 ? 9.305 -4.438 -8.164 1 98.5 102 GLY A N 1
ATOM 811 C CA . GLY A 1 102 ? 10.672 -4.062 -7.863 1 98.5 102 GLY A CA 1
ATOM 812 C C . GLY A 1 102 ? 10.914 -2.566 -7.93 1 98.5 102 GLY A C 1
ATOM 813 O O . GLY A 1 102 ? 9.969 -1.787 -8.062 1 98.5 102 GLY A O 1
ATOM 814 N N . ASP A 1 103 ? 12.109 -2.182 -7.801 1 97.88 103 ASP A N 1
ATOM 815 C CA . ASP A 1 103 ? 12.531 -0.783 -7.812 1 97.88 103 ASP A CA 1
ATOM 816 C C . ASP A 1 103 ? 12.523 -0.219 -9.234 1 97.88 103 ASP A C 1
ATOM 818 O O . ASP A 1 103 ? 13.422 -0.51 -10.023 1 97.88 103 ASP A O 1
ATOM 822 N N . ALA A 1 104 ? 11.594 0.622 -9.484 1 97.19 104 ALA A N 1
ATOM 823 C CA . ALA A 1 104 ? 11.438 1.189 -10.82 1 97.19 104 ALA A CA 1
ATOM 824 C C . ALA A 1 104 ? 12.625 2.076 -11.18 1 97.19 104 ALA A C 1
ATOM 826 O O . ALA A 1 104 ? 12.906 2.311 -12.359 1 97.19 104 ALA A O 1
ATOM 827 N N . LEU A 1 105 ? 13.32 2.613 -10.188 1 97 105 LEU A N 1
ATOM 828 C CA . LEU A 1 105 ? 14.5 3.441 -10.445 1 97 105 LEU A CA 1
ATOM 829 C C . LEU A 1 105 ? 15.656 2.594 -10.961 1 97 105 LEU A C 1
ATOM 831 O O . LEU A 1 105 ? 16.562 3.109 -11.609 1 97 105 LEU A O 1
ATOM 835 N N . LYS A 1 106 ? 15.648 1.318 -10.617 1 95.44 106 LYS A N 1
ATOM 836 C CA . LYS A 1 106 ? 16.734 0.427 -11.008 1 95.44 106 LYS A CA 1
ATOM 837 C C . LYS A 1 106 ? 16.484 -0.191 -12.375 1 95.44 106 LYS A C 1
ATOM 839 O O . LYS A 1 106 ? 17.422 -0.497 -13.109 1 95.44 106 LYS A O 1
ATOM 844 N N . ASP A 1 107 ? 15.281 -0.432 -12.672 1 96.31 107 ASP A N 1
ATOM 845 C CA . ASP A 1 107 ? 14.875 -1.034 -13.938 1 96.31 107 ASP A CA 1
ATOM 846 C C . ASP A 1 107 ? 13.508 -0.522 -14.375 1 96.31 107 ASP A C 1
ATOM 848 O O . ASP A 1 107 ? 12.547 -0.573 -13.609 1 96.31 107 ASP A O 1
ATOM 852 N N . ALA A 1 108 ? 13.391 -0.053 -15.594 1 94.88 108 ALA A N 1
ATOM 853 C CA . ALA A 1 108 ? 12.18 0.588 -16.094 1 94.88 108 ALA A CA 1
ATOM 854 C C . ALA A 1 108 ? 11.047 -0.42 -16.234 1 94.88 108 ALA A C 1
ATOM 856 O O . ALA A 1 108 ? 9.875 -0.036 -16.344 1 94.88 108 ALA A O 1
ATOM 857 N N . ASP A 1 109 ? 11.367 -1.702 -16.234 1 96.38 109 ASP A N 1
ATOM 858 C CA . ASP A 1 109 ? 10.352 -2.738 -16.359 1 96.38 109 ASP A CA 1
ATOM 859 C C . ASP A 1 109 ? 9.758 -3.088 -14.992 1 96.38 109 ASP A C 1
ATOM 861 O O . ASP A 1 109 ? 8.781 -3.834 -14.906 1 96.38 109 ASP A O 1
ATOM 865 N N . HIS A 1 110 ? 10.375 -2.564 -13.945 1 98.06 110 HIS A N 1
ATOM 866 C CA . HIS A 1 110 ? 9.891 -2.828 -12.602 1 98.06 110 HIS A CA 1
ATOM 867 C C . HIS A 1 110 ? 8.805 -1.834 -12.203 1 98.06 110 HIS A C 1
ATOM 869 O O . HIS A 1 110 ? 8.812 -0.686 -12.648 1 98.06 110 HIS A O 1
ATOM 875 N N . VAL A 1 111 ? 7.895 -2.291 -11.453 1 98.06 111 VAL A N 1
ATOM 876 C CA . VAL A 1 111 ? 6.852 -1.42 -10.922 1 98.06 111 VAL A CA 1
ATOM 877 C C . VAL A 1 111 ? 6.828 -1.504 -9.398 1 98.06 111 VAL A C 1
ATOM 879 O O . VAL A 1 111 ? 7.203 -2.527 -8.82 1 98.06 111 VAL A O 1
ATOM 882 N N . TYR A 1 112 ? 6.348 -0.439 -8.75 1 98.62 112 TYR A N 1
ATOM 883 C CA . TYR A 1 112 ? 6.305 -0.382 -7.297 1 98.62 112 TYR A CA 1
ATOM 884 C C . TYR A 1 112 ? 5.027 -1.019 -6.766 1 98.62 112 TYR A C 1
ATOM 886 O O . TYR A 1 112 ? 4.938 -1.352 -5.578 1 98.62 112 TYR A O 1
ATOM 894 N N . GLN A 1 113 ? 4.027 -1.168 -7.59 1 98.38 113 GLN A N 1
ATOM 895 C CA . GLN A 1 113 ? 2.729 -1.666 -7.145 1 98.38 113 GLN A CA 1
ATOM 896 C C . GLN A 1 113 ? 2.105 -2.588 -8.188 1 98.38 113 GLN A C 1
ATOM 898 O O . GLN A 1 113 ? 2.225 -2.344 -9.391 1 98.38 113 GLN A O 1
ATOM 903 N N . VAL A 1 114 ? 1.481 -3.604 -7.758 1 98.44 114 VAL A N 1
ATOM 904 C CA . VAL A 1 114 ? 0.726 -4.512 -8.617 1 98.44 114 VAL A CA 1
ATOM 905 C C . VAL A 1 114 ? -0.641 -4.789 -7.992 1 98.44 114 VAL A C 1
ATOM 907 O O . VAL A 1 114 ? -0.737 -5.109 -6.805 1 98.44 114 VAL A O 1
ATOM 910 N N . LEU A 1 115 ? -1.656 -4.609 -8.758 1 98.5 115 LEU A N 1
ATOM 911 C CA . LEU A 1 115 ? -2.992 -5.039 -8.359 1 98.5 115 LEU A CA 1
ATOM 912 C C . LEU A 1 115 ? -3.238 -6.492 -8.75 1 98.5 115 LEU A C 1
ATOM 914 O O . LEU A 1 115 ? -3.021 -6.867 -9.906 1 98.5 115 LEU A O 1
ATOM 918 N N . VAL A 1 116 ? -3.625 -7.285 -7.887 1 98.38 116 VAL A N 1
ATOM 919 C CA . VAL A 1 116 ? -4.258 -8.57 -8.156 1 98.38 116 VAL A CA 1
ATOM 920 C C . VAL A 1 116 ? -5.77 -8.453 -7.984 1 98.38 116 VAL A C 1
ATOM 922 O O . VAL A 1 116 ? -6.273 -8.391 -6.863 1 98.38 116 VAL A O 1
ATOM 925 N N . PRO A 1 117 ? -6.496 -8.445 -9.086 1 97.94 117 PRO A N 1
ATOM 926 C CA . PRO A 1 117 ? -7.953 -8.32 -8.969 1 97.94 117 PRO A CA 1
ATOM 927 C C . PRO A 1 117 ? -8.578 -9.477 -8.195 1 97.94 117 PRO A C 1
ATOM 929 O O . PRO A 1 117 ? -8.07 -10.594 -8.234 1 97.94 117 PRO A O 1
ATOM 932 N N . HIS A 1 118 ? -9.703 -9.148 -7.531 1 97.12 118 HIS A N 1
ATOM 933 C CA . HIS A 1 118 ? -10.453 -10.203 -6.871 1 97.12 118 HIS A CA 1
ATOM 934 C C . HIS A 1 118 ? -10.695 -11.383 -7.809 1 97.12 118 HIS A C 1
ATOM 936 O O . HIS A 1 118 ? -10.852 -11.195 -9.016 1 97.12 118 HIS A O 1
ATOM 942 N N . ASP A 1 119 ? -10.719 -12.633 -7.266 1 96.75 119 ASP A N 1
ATOM 943 C CA . ASP A 1 119 ? -11.102 -13.859 -7.957 1 96.75 119 ASP A CA 1
ATOM 944 C C . ASP A 1 119 ? -10.086 -14.219 -9.039 1 96.75 119 ASP A C 1
ATOM 946 O O . ASP A 1 119 ? -10.422 -14.875 -10.023 1 96.75 119 ASP A O 1
ATOM 950 N N . THR A 1 120 ? -8.859 -13.75 -8.859 1 98.12 120 THR A N 1
ATOM 951 C CA . THR A 1 120 ? -7.789 -14.016 -9.812 1 98.12 120 THR A CA 1
ATOM 952 C C . THR A 1 120 ? -6.738 -14.938 -9.211 1 98.12 120 THR A C 1
ATOM 954 O O . THR A 1 120 ? -6.328 -14.75 -8.062 1 98.12 120 THR A O 1
ATOM 957 N N . TRP A 1 121 ? -6.375 -15.945 -9.938 1 98.62 121 TRP A N 1
ATOM 958 C CA . TRP A 1 121 ? -5.242 -16.766 -9.523 1 98.62 121 TRP A CA 1
ATOM 959 C C . TRP A 1 121 ? -3.938 -15.977 -9.633 1 98.62 121 TRP A C 1
ATOM 961 O O . TRP A 1 121 ? -3.695 -15.305 -10.633 1 98.62 121 TRP A O 1
ATOM 971 N N . TYR A 1 122 ? -3.129 -16.094 -8.641 1 98.75 122 TYR A N 1
ATOM 972 C CA . TYR A 1 122 ? -1.827 -15.445 -8.758 1 98.75 122 TYR A CA 1
ATOM 973 C C . TYR A 1 122 ? -0.765 -16.219 -7.977 1 98.75 122 TYR A C 1
ATOM 975 O O . TYR A 1 122 ? -1.088 -17 -7.082 1 98.75 122 TYR A O 1
ATOM 983 N N . ALA A 1 123 ? 0.449 -16.062 -8.328 1 98.31 123 ALA A N 1
ATOM 984 C CA . ALA A 1 123 ? 1.666 -16.594 -7.719 1 98.31 123 ALA A CA 1
ATOM 985 C C . ALA A 1 123 ? 2.838 -15.641 -7.906 1 98.31 123 ALA A C 1
ATOM 987 O O . ALA A 1 123 ? 2.775 -14.727 -8.734 1 98.31 123 ALA A O 1
ATOM 988 N N . ALA A 1 124 ? 3.809 -15.852 -7.117 1 97.81 124 ALA A N 1
ATOM 989 C CA . ALA A 1 124 ? 4.957 -14.953 -7.227 1 97.81 124 ALA A CA 1
ATOM 990 C C . ALA A 1 124 ? 6.258 -15.688 -6.918 1 97.81 124 ALA A C 1
ATOM 992 O O . ALA A 1 124 ? 6.277 -16.625 -6.109 1 97.81 124 ALA A O 1
ATOM 993 N N . GLU A 1 125 ? 7.305 -15.312 -7.531 1 97.88 125 GLU A N 1
ATOM 994 C CA . GLU A 1 125 ? 8.633 -15.859 -7.266 1 97.88 125 GLU A CA 1
ATOM 995 C C . GLU A 1 125 ? 9.711 -14.789 -7.414 1 97.88 125 GLU A C 1
ATOM 997 O O . GLU A 1 125 ? 9.562 -13.852 -8.203 1 97.88 125 GLU A O 1
ATOM 1002 N N . LEU A 1 126 ? 10.758 -15 -6.652 1 97.94 126 LEU A N 1
ATOM 1003 C CA . LEU A 1 126 ? 11.922 -14.133 -6.801 1 97.94 126 LEU A CA 1
ATOM 1004 C C . LEU A 1 126 ? 12.602 -14.359 -8.148 1 97.94 126 LEU A C 1
ATOM 1006 O O . LEU A 1 126 ? 12.656 -15.484 -8.641 1 97.94 126 LEU A O 1
ATOM 1010 N N . LEU A 1 127 ? 13.047 -13.266 -8.805 1 97.62 127 LEU A N 1
ATOM 1011 C CA . LEU A 1 127 ? 13.852 -13.445 -10.008 1 97.62 127 LEU A CA 1
ATOM 1012 C C . LEU A 1 127 ? 15.188 -14.094 -9.672 1 97.62 127 LEU A C 1
ATOM 1014 O O . LEU A 1 127 ? 15.555 -14.203 -8.5 1 97.62 127 LEU A O 1
ATOM 1018 N N . ASP A 1 128 ? 15.93 -14.469 -10.672 1 93.06 128 ASP A N 1
ATOM 1019 C CA . ASP A 1 128 ? 17.172 -15.211 -10.492 1 93.06 128 ASP A CA 1
ATOM 1020 C C . ASP A 1 128 ? 18.172 -14.422 -9.641 1 93.06 128 ASP A C 1
ATOM 1022 O O . ASP A 1 128 ? 18.312 -13.203 -9.812 1 93.06 128 ASP A O 1
ATOM 1026 N N . ASP A 1 129 ? 18.797 -14.969 -8.68 1 94.38 129 ASP A N 1
ATOM 1027 C CA . ASP A 1 129 ? 19.891 -14.484 -7.844 1 94.38 129 ASP A CA 1
ATOM 1028 C C . ASP A 1 129 ? 19.375 -13.492 -6.801 1 94.38 129 ASP A C 1
ATOM 1030 O O . ASP A 1 129 ? 20.172 -12.898 -6.062 1 94.38 129 ASP A O 1
ATOM 1034 N N . VAL A 1 130 ? 18.047 -13.281 -6.785 1 96.88 130 VAL A N 1
ATOM 1035 C CA . VAL A 1 130 ? 17.484 -12.422 -5.75 1 96.88 130 VAL A CA 1
ATOM 1036 C C . VAL A 1 130 ? 17.328 -13.219 -4.453 1 96.88 130 VAL A C 1
ATOM 1038 O O . VAL A 1 130 ? 16.828 -14.344 -4.465 1 96.88 130 VAL A O 1
ATOM 1041 N N . LYS A 1 131 ? 17.688 -12.617 -3.361 1 97 131 LYS A N 1
ATOM 1042 C CA . LYS A 1 131 ? 17.688 -13.32 -2.082 1 97 131 LYS A CA 1
ATOM 1043 C C . LYS A 1 131 ? 16.391 -13.062 -1.317 1 97 131 LYS A C 1
ATOM 1045 O O . LYS A 1 131 ? 15.945 -13.914 -0.543 1 97 131 LYS A O 1
ATOM 1050 N N . TYR A 1 132 ? 15.891 -11.844 -1.487 1 97.81 132 TYR A N 1
ATOM 1051 C CA . TYR A 1 132 ? 14.648 -11.547 -0.79 1 97.81 132 TYR A CA 1
ATOM 1052 C C . TYR A 1 132 ? 13.945 -10.352 -1.424 1 97.81 132 TYR A C 1
ATOM 1054 O O . TYR A 1 132 ? 14.555 -9.594 -2.18 1 97.81 132 TYR A O 1
ATOM 1062 N N . VAL A 1 133 ? 12.727 -10.273 -1.213 1 98.25 133 VAL A N 1
ATOM 1063 C CA . VAL A 1 133 ? 11.945 -9.07 -1.479 1 98.25 133 VAL A CA 1
ATOM 1064 C C . VAL A 1 133 ? 11.055 -8.758 -0.281 1 98.25 133 VAL A C 1
ATOM 1066 O O . VAL A 1 133 ? 10.508 -9.672 0.351 1 98.25 133 VAL A O 1
ATOM 1069 N N . LEU A 1 134 ? 10.977 -7.531 0.106 1 98.56 134 LEU A N 1
ATOM 1070 C CA . LEU A 1 134 ? 10.016 -7.043 1.091 1 98.56 134 LEU A CA 1
ATOM 1071 C C . LEU A 1 134 ? 8.953 -6.18 0.429 1 98.56 134 LEU A C 1
ATOM 1073 O O . LEU A 1 134 ? 9.273 -5.223 -0.281 1 98.56 134 LEU A O 1
ATOM 1077 N N . PHE A 1 135 ? 7.738 -6.535 0.648 1 98.5 135 PHE A N 1
ATOM 1078 C CA . PHE A 1 135 ? 6.625 -5.734 0.146 1 98.5 135 PHE A CA 1
ATOM 1079 C C . PHE A 1 135 ? 5.488 -5.691 1.162 1 98.5 135 PHE A C 1
ATOM 1081 O O . PHE A 1 135 ? 5.477 -6.461 2.123 1 98.5 135 PHE A O 1
ATOM 1088 N N . SER A 1 136 ? 4.621 -4.711 0.998 1 98.62 136 SER A N 1
ATOM 1089 C CA . SER A 1 136 ? 3.324 -4.703 1.668 1 98.62 136 SER A CA 1
ATOM 1090 C C . SER A 1 136 ? 2.244 -5.328 0.792 1 98.62 136 SER A C 1
ATOM 1092 O O . SER A 1 136 ? 2.289 -5.215 -0.435 1 98.62 136 SER A O 1
ATOM 1094 N N . ALA A 1 137 ? 1.317 -5.953 1.405 1 98.25 137 ALA A N 1
ATOM 1095 C CA . ALA A 1 137 ? 0.116 -6.453 0.741 1 98.25 137 ALA A CA 1
ATOM 1096 C C . ALA A 1 137 ? -1.145 -5.898 1.397 1 98.25 137 ALA A C 1
ATOM 1098 O O . ALA A 1 137 ? -1.366 -6.094 2.596 1 98.25 137 ALA A O 1
ATOM 1099 N N . VAL A 1 138 ? -1.92 -5.211 0.656 1 98.75 138 VAL A N 1
ATOM 1100 C CA . VAL A 1 138 ? -3.186 -4.656 1.123 1 98.75 138 VAL A CA 1
ATOM 1101 C C . VAL A 1 138 ? -4.348 -5.438 0.516 1 98.75 138 VAL A C 1
ATOM 1103 O O . VAL A 1 138 ? -4.441 -5.574 -0.707 1 98.75 138 VAL A O 1
ATOM 1106 N N . VAL A 1 139 ? -5.188 -5.941 1.352 1 98.75 139 VAL A N 1
ATOM 1107 C CA . VAL A 1 139 ? -6.344 -6.707 0.896 1 98.75 139 VAL A CA 1
ATOM 1108 C C . VAL A 1 139 ? -7.629 -5.949 1.224 1 98.75 139 VAL A C 1
ATOM 1110 O O . VAL A 1 139 ? -7.824 -5.508 2.359 1 98.75 139 VAL A O 1
ATOM 1113 N N . ILE A 1 140 ? -8.578 -5.785 0.219 1 98.31 140 ILE A N 1
ATOM 1114 C CA . ILE A 1 140 ? -9.758 -4.945 0.346 1 98.31 140 ILE A CA 1
ATOM 1115 C C . ILE A 1 140 ? -10.969 -5.66 -0.252 1 98.31 140 ILE A C 1
ATOM 1117 O O . ILE A 1 140 ? -11.031 -5.883 -1.464 1 98.31 140 ILE A O 1
ATOM 1121 N N . PRO A 1 141 ? -11.969 -6.043 0.581 1 97.19 141 PRO A N 1
ATOM 1122 C CA . PRO A 1 141 ? -12.008 -5.98 2.043 1 97.19 141 PRO A CA 1
ATOM 1123 C C . PRO A 1 141 ? -10.953 -6.867 2.699 1 97.19 141 PRO A C 1
ATOM 1125 O O . PRO A 1 141 ? -10.188 -7.539 2.004 1 97.19 141 PRO A O 1
ATOM 1128 N N . GLY A 1 1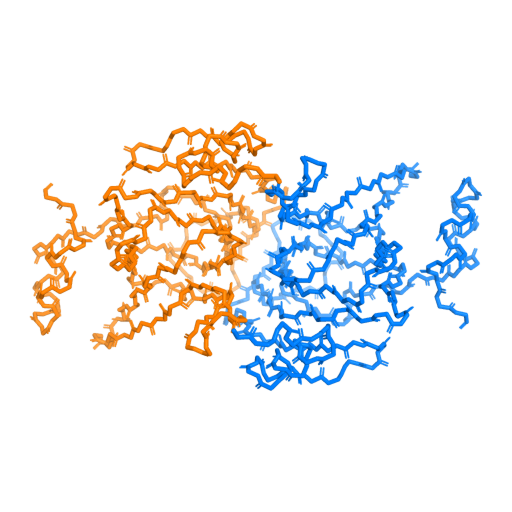42 ? -10.953 -6.762 4.023 1 98.25 142 GLY A N 1
ATOM 1129 C CA . GLY A 1 142 ? -9.852 -7.355 4.766 1 98.25 142 GLY A CA 1
ATOM 1130 C C . GLY A 1 142 ? -9.742 -8.859 4.57 1 98.25 142 GLY A C 1
ATOM 1131 O O . GLY A 1 142 ? -10.742 -9.531 4.352 1 98.25 142 GLY A O 1
ATOM 1132 N N . PHE A 1 143 ? -8.539 -9.383 4.676 1 97.94 143 PHE A N 1
ATOM 1133 C CA . PHE A 1 143 ? -8.227 -10.789 4.473 1 97.94 143 PHE A CA 1
ATOM 1134 C C . PHE A 1 143 ? -8.883 -11.656 5.543 1 97.94 143 PHE A C 1
ATOM 1136 O O . PHE A 1 143 ? -8.797 -11.352 6.734 1 97.94 143 PHE A O 1
ATOM 1143 N N . GLU A 1 144 ? -9.461 -12.68 5.094 1 96.94 144 GLU A N 1
ATOM 1144 C CA . GLU A 1 144 ? -9.93 -13.797 5.914 1 96.94 144 GLU A CA 1
ATOM 1145 C C . GLU A 1 144 ? -9.562 -15.141 5.285 1 96.94 144 GLU A C 1
ATOM 1147 O O . GLU A 1 144 ? -9.711 -15.328 4.078 1 96.94 144 GLU A O 1
ATOM 1152 N N . PHE A 1 145 ? -9.148 -16.078 6.137 1 96.06 145 PHE A N 1
ATOM 1153 C CA . PHE A 1 145 ? -8.742 -17.375 5.633 1 96.06 145 PHE A CA 1
ATOM 1154 C C . PHE A 1 145 ? -9.891 -18.047 4.895 1 96.06 145 PHE A C 1
ATOM 1156 O O . PHE A 1 145 ? -9.672 -18.781 3.922 1 96.06 145 PHE A O 1
ATOM 1163 N N . LYS A 1 146 ? -11.062 -17.812 5.328 1 96.38 146 LYS A N 1
ATOM 1164 C CA . LYS A 1 146 ? -12.219 -18.438 4.691 1 96.38 146 LYS A CA 1
ATOM 1165 C C . LYS A 1 146 ? -12.406 -17.922 3.27 1 96.38 146 LYS A C 1
ATOM 1167 O O . LYS A 1 146 ? -13.18 -18.5 2.496 1 96.38 146 LYS A O 1
ATOM 1172 N N . ASP A 1 147 ? -11.828 -16.812 2.918 1 97.69 147 ASP A N 1
ATOM 1173 C CA . ASP A 1 147 ? -11.938 -16.234 1.582 1 97.69 147 ASP A CA 1
ATOM 1174 C C . ASP A 1 147 ? -10.766 -16.656 0.703 1 97.69 147 ASP A C 1
ATOM 1176 O O . ASP A 1 147 ? -10.633 -16.188 -0.432 1 97.69 147 ASP A O 1
ATOM 1180 N N . TRP A 1 148 ? -9.891 -17.469 1.183 1 97.06 148 TRP A N 1
ATOM 1181 C CA . TRP A 1 148 ? -8.688 -17.938 0.505 1 97.06 148 TRP A CA 1
ATOM 1182 C C . TRP A 1 148 ? -8.938 -19.297 -0.151 1 97.06 148 TRP A C 1
ATOM 1184 O O . TRP A 1 148 ? -9.484 -20.203 0.476 1 97.06 148 TRP A O 1
ATOM 1194 N N . ILE A 1 149 ? -8.516 -19.438 -1.384 1 96.06 149 ILE A N 1
ATOM 1195 C CA . ILE A 1 149 ? -8.594 -20.688 -2.109 1 96.06 149 ILE A CA 1
ATOM 1196 C C . ILE A 1 149 ? -7.195 -21.141 -2.529 1 96.06 149 ILE A C 1
ATOM 1198 O O . ILE A 1 149 ? -6.555 -20.484 -3.357 1 96.06 149 ILE A O 1
ATOM 1202 N N . GLN A 1 150 ? -6.762 -22.219 -2.012 1 96.31 150 GLN A N 1
ATOM 1203 C CA . GLN A 1 150 ? -5.465 -22.781 -2.389 1 96.31 150 GLN A CA 1
ATOM 1204 C C . GLN A 1 150 ? -5.527 -23.422 -3.766 1 96.31 150 GLN A C 1
ATOM 1206 O O . GLN A 1 150 ? -6.422 -24.234 -4.035 1 96.31 150 GLN A O 1
ATOM 1211 N N . GLY A 1 151 ? -4.656 -23.047 -4.594 1 96.94 151 GLY A N 1
ATOM 1212 C CA . GLY A 1 151 ? -4.574 -23.703 -5.887 1 96.94 151 GLY A CA 1
ATOM 1213 C C . GLY A 1 151 ? -4.039 -25.125 -5.801 1 96.94 151 GLY A C 1
ATOM 1214 O O . GLY A 1 151 ? -2.979 -25.359 -5.219 1 96.94 151 GLY A O 1
ATOM 1215 N N . GLU A 1 152 ? -4.777 -26.047 -6.355 1 97.19 152 GLU A N 1
ATOM 1216 C CA . GLU A 1 152 ? -4.328 -27.422 -6.496 1 97.19 152 GLU A CA 1
ATOM 1217 C C . GLU A 1 152 ? -3.766 -27.688 -7.891 1 97.19 152 GLU A C 1
ATOM 1219 O O . GLU A 1 152 ? -4.434 -27.422 -8.891 1 97.19 152 GLU A O 1
ATOM 1224 N N . ARG A 1 153 ? -2.604 -28.266 -7.863 1 97.88 153 ARG A N 1
ATOM 1225 C CA . ARG A 1 153 ? -1.889 -28.438 -9.125 1 97.88 153 ARG A CA 1
ATOM 1226 C C . ARG A 1 153 ? -2.752 -29.156 -10.156 1 97.88 153 ARG A C 1
ATOM 1228 O O . ARG A 1 153 ? -2.932 -28.672 -11.273 1 97.88 153 ARG A O 1
ATOM 1235 N N . GLU A 1 154 ? -3.307 -30.281 -9.844 1 97.88 154 GLU A N 1
ATOM 1236 C CA . GLU A 1 154 ? -4.07 -31.109 -10.781 1 97.88 154 GLU A CA 1
ATOM 1237 C C . GLU A 1 154 ? -5.281 -30.359 -11.32 1 97.88 154 GLU A C 1
ATOM 1239 O O . GLU A 1 154 ? -5.551 -30.375 -12.523 1 97.88 154 GLU A O 1
ATOM 1244 N N . LYS A 1 155 ? -5.992 -29.688 -10.445 1 97.44 155 LYS A N 1
ATOM 1245 C CA . LYS A 1 155 ? -7.18 -28.938 -10.852 1 97.44 155 LYS A CA 1
ATOM 1246 C C . LYS A 1 155 ? -6.812 -27.766 -11.758 1 97.44 155 LYS A C 1
ATOM 1248 O O . LYS A 1 155 ? -7.496 -27.516 -12.75 1 97.44 155 LYS A O 1
ATOM 1253 N N . LEU A 1 156 ? -5.75 -27.078 -11.414 1 97.88 156 LEU A N 1
ATOM 1254 C CA . LEU A 1 156 ? -5.316 -25.953 -12.219 1 97.88 156 LEU A CA 1
ATOM 1255 C C . LEU A 1 156 ? -4.844 -26.406 -13.594 1 97.88 156 LEU A C 1
ATOM 1257 O O . LEU A 1 156 ? -5.109 -25.75 -14.602 1 97.88 156 LEU A O 1
ATOM 1261 N N . LEU A 1 157 ? -4.152 -27.531 -13.633 1 97.88 157 LEU A N 1
ATOM 1262 C CA . LEU A 1 157 ? -3.658 -28.062 -14.906 1 97.88 157 LEU A CA 1
ATOM 1263 C C . LEU A 1 157 ? -4.812 -28.516 -15.781 1 97.88 157 LEU A C 1
ATOM 1265 O O . LEU A 1 157 ? -4.746 -28.406 -17.016 1 97.88 157 LEU A O 1
ATOM 1269 N N . GLU A 1 158 ? -5.828 -29.047 -15.148 1 97.88 158 GLU A N 1
ATOM 1270 C CA . GLU A 1 158 ? -7.027 -29.422 -15.891 1 97.88 158 GLU A CA 1
ATOM 1271 C C . GLU A 1 158 ? -7.707 -28.203 -16.5 1 97.88 158 GLU A C 1
ATOM 1273 O O . GLU A 1 158 ? -8.164 -28.234 -17.641 1 97.88 158 GLU A O 1
ATOM 1278 N N . GLN A 1 159 ? -7.766 -27.141 -15.773 1 97.19 159 GLN A N 1
ATOM 1279 C CA . GLN A 1 159 ? -8.469 -25.938 -16.203 1 97.19 159 GLN A CA 1
ATOM 1280 C C . GLN A 1 159 ? -7.637 -25.125 -17.188 1 97.19 159 GLN A C 1
ATOM 1282 O O . GLN A 1 159 ? -8.18 -24.5 -18.094 1 97.19 159 GLN A O 1
ATOM 1287 N N . PHE A 1 160 ? -6.332 -25.141 -16.953 1 98.19 160 PHE A N 1
ATOM 1288 C CA . PHE A 1 160 ? -5.453 -24.312 -17.75 1 98.19 160 PHE A CA 1
ATOM 1289 C C . PHE A 1 160 ? -4.246 -25.109 -18.234 1 98.19 160 PHE A C 1
ATOM 1291 O O . PHE A 1 160 ? -3.102 -24.75 -17.938 1 98.19 160 PHE A O 1
ATOM 1298 N N . PRO A 1 161 ? -4.391 -26.062 -19.078 1 98 161 PRO A N 1
ATOM 1299 C CA . PRO A 1 161 ? -3.297 -26.938 -19.5 1 98 161 PRO A CA 1
ATOM 1300 C C . PRO A 1 161 ? -2.217 -26.188 -20.281 1 98 161 PRO A C 1
ATOM 1302 O O 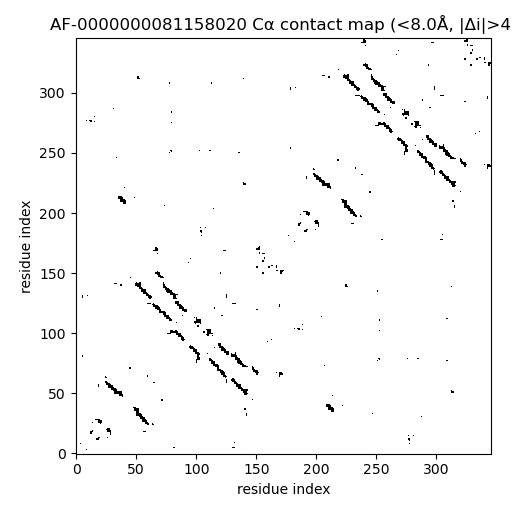. PRO A 1 161 ? -1.065 -26.625 -20.312 1 98 161 PRO A O 1
ATOM 1305 N N . GLN A 1 162 ? -2.557 -25.016 -20.875 1 97.94 162 GLN A N 1
ATOM 1306 C CA . GLN A 1 162 ? -1.605 -24.266 -21.688 1 97.94 162 GLN A CA 1
ATOM 1307 C C . GLN A 1 162 ? -0.54 -23.609 -20.812 1 97.94 162 GLN A C 1
ATOM 1309 O O . GLN A 1 162 ? 0.481 -23.125 -21.312 1 97.94 162 GLN A O 1
ATOM 1314 N N . HIS A 1 163 ? -0.771 -23.578 -19.547 1 98.5 163 HIS A N 1
ATOM 1315 C CA . HIS A 1 163 ? 0.177 -22.938 -18.641 1 98.5 163 HIS A CA 1
ATOM 1316 C C . HIS A 1 163 ? 0.825 -23.953 -17.703 1 98.5 163 HIS A C 1
ATOM 1318 O O . HIS A 1 163 ? 1.115 -23.641 -16.547 1 98.5 163 HIS A O 1
ATOM 1324 N N . LYS A 1 164 ? 1.098 -25.109 -18.156 1 98.12 164 LYS A N 1
ATOM 1325 C CA . LYS A 1 164 ? 1.579 -26.25 -17.391 1 98.12 164 LYS A CA 1
ATOM 1326 C C . LYS A 1 164 ? 2.879 -25.906 -16.656 1 98.12 164 LYS A C 1
ATOM 1328 O O . LYS A 1 164 ? 3.041 -26.234 -15.477 1 98.12 164 LYS A O 1
ATOM 1333 N N . ASP A 1 165 ? 3.783 -25.266 -17.281 1 98.25 165 ASP A N 1
ATOM 1334 C CA . ASP A 1 165 ? 5.113 -25.047 -16.734 1 98.25 165 ASP A CA 1
ATOM 1335 C C . ASP A 1 165 ? 5.043 -24.172 -15.484 1 98.25 165 ASP A C 1
ATOM 1337 O O . ASP A 1 165 ? 5.52 -24.562 -14.414 1 98.25 165 ASP A O 1
ATOM 1341 N N . VAL A 1 166 ? 4.41 -23.031 -15.641 1 98.38 166 VAL A N 1
ATOM 1342 C CA . VAL A 1 166 ? 4.402 -22.078 -14.531 1 98.38 166 VAL A CA 1
ATOM 1343 C C . VAL A 1 166 ? 3.482 -22.578 -13.422 1 98.38 166 VAL A C 1
ATOM 1345 O O . VAL A 1 166 ? 3.746 -22.359 -12.242 1 98.38 166 VAL A O 1
ATOM 1348 N N . ILE A 1 167 ? 2.404 -23.281 -13.75 1 98.44 167 ILE A N 1
ATOM 1349 C CA . ILE A 1 167 ? 1.519 -23.859 -12.742 1 98.44 167 ILE A CA 1
ATOM 1350 C C . ILE A 1 167 ? 2.273 -24.906 -11.93 1 98.44 167 ILE A C 1
ATOM 1352 O O . ILE A 1 167 ? 2.238 -24.891 -10.695 1 98.44 167 ILE A O 1
ATOM 1356 N N . THR A 1 168 ? 2.992 -25.766 -12.602 1 98.25 168 THR A N 1
ATOM 1357 C CA . THR A 1 168 ? 3.732 -26.828 -11.93 1 98.25 168 THR A CA 1
ATOM 1358 C C . THR A 1 168 ? 4.844 -26.234 -11.062 1 98.25 168 THR A C 1
ATOM 1360 O O . THR A 1 168 ? 5.062 -26.703 -9.938 1 98.25 168 THR A O 1
ATOM 1363 N N . LYS A 1 169 ? 5.48 -25.297 -11.539 1 97.62 169 LYS A N 1
ATOM 1364 C CA . LYS A 1 169 ? 6.609 -24.672 -10.844 1 97.62 169 LYS A CA 1
ATOM 1365 C C . LYS A 1 169 ? 6.164 -24.031 -9.531 1 97.62 169 LYS A C 1
ATOM 1367 O O . LYS A 1 169 ? 6.898 -24.062 -8.547 1 97.62 169 LYS A O 1
ATOM 1372 N N . LEU A 1 170 ? 4.938 -23.422 -9.523 1 97.75 170 LEU A N 1
ATOM 1373 C CA . LEU A 1 170 ? 4.57 -22.562 -8.406 1 97.75 170 LEU A CA 1
ATOM 1374 C C . LEU A 1 170 ? 3.346 -23.125 -7.68 1 97.75 170 LEU A C 1
ATOM 1376 O O . LEU A 1 170 ? 2.49 -22.359 -7.227 1 97.75 170 LEU A O 1
ATOM 1380 N N . THR A 1 171 ? 3.18 -24.359 -7.75 1 96.5 171 THR A N 1
ATOM 1381 C CA . THR A 1 171 ? 2.25 -25.031 -6.852 1 96.5 171 THR A CA 1
ATOM 1382 C C . THR A 1 171 ? 3.002 -25.859 -5.816 1 96.5 171 THR A C 1
ATOM 1384 O O . THR A 1 171 ? 4.125 -26.312 -6.066 1 96.5 171 THR A O 1
ATOM 1387 N N . LYS A 1 172 ? 2.311 -25.938 -4.703 1 86.62 172 LYS A N 1
ATOM 1388 C CA . LYS A 1 172 ? 2.91 -26.766 -3.654 1 86.62 172 LYS A CA 1
ATOM 1389 C C . LYS A 1 172 ? 2.811 -28.25 -3.996 1 86.62 172 LYS A C 1
ATOM 1391 O O . LYS A 1 172 ? 1.853 -28.672 -4.641 1 86.62 172 LYS A O 1
ATOM 1396 N N . LYS A 1 173 ? 3.928 -28.984 -3.82 1 73.88 173 LYS A N 1
ATOM 1397 C CA . LYS A 1 173 ? 3.977 -30.422 -4.066 1 73.88 173 LYS A CA 1
ATOM 1398 C C . LYS A 1 173 ? 3.102 -31.188 -3.072 1 73.88 173 LYS A C 1
ATOM 1400 O O . LYS A 1 173 ? 2.955 -30.766 -1.922 1 73.88 173 LYS A O 1
ATOM 1405 N N . MET B 1 1 ? 27.609 3.938 -13.289 1 29.84 1 MET B N 1
ATOM 1406 C CA . MET B 1 1 ? 26.281 4.426 -13.648 1 29.84 1 MET B CA 1
ATOM 1407 C C . MET B 1 1 ? 26.031 5.809 -13.055 1 29.84 1 MET B C 1
ATOM 1409 O O . MET B 1 1 ? 26.234 6.023 -11.859 1 29.84 1 MET B O 1
ATOM 1413 N N . SER B 1 2 ? 26.281 6.883 -13.625 1 40.09 2 SER B N 1
ATOM 1414 C CA . SER B 1 2 ? 26.312 8.312 -13.328 1 40.09 2 SER B CA 1
ATOM 1415 C C . SER B 1 2 ? 25.109 8.727 -12.492 1 40.09 2 SER B C 1
ATOM 1417 O O . SER B 1 2 ? 23.969 8.359 -12.797 1 40.09 2 SER B O 1
ATOM 1419 N N . GLY B 1 3 ? 25.062 8.734 -11.047 1 51.41 3 GLY B N 1
ATOM 1420 C CA . GLY B 1 3 ? 24.172 9 -9.938 1 51.41 3 GLY B CA 1
ATOM 1421 C C . GLY B 1 3 ? 23.156 10.078 -10.234 1 51.41 3 GLY B C 1
ATOM 1422 O O . GLY B 1 3 ? 23.438 11.273 -10.125 1 51.41 3 GLY B O 1
ATOM 1423 N N . VAL B 1 4 ? 22.281 9.93 -11.273 1 65.88 4 VAL B N 1
ATOM 1424 C CA . VAL B 1 4 ? 21.344 10.977 -11.648 1 65.88 4 VAL B CA 1
ATOM 1425 C C . VAL B 1 4 ? 20.797 11.641 -10.391 1 65.88 4 VAL B C 1
ATOM 1427 O O . VAL B 1 4 ? 20.578 10.984 -9.375 1 65.88 4 VAL B O 1
ATOM 1430 N N . GLY B 1 5 ? 21.219 12.828 -10.086 1 87.5 5 GLY B N 1
ATOM 1431 C CA . GLY B 1 5 ? 20.719 13.602 -8.953 1 87.5 5 GLY B CA 1
ATOM 1432 C C . GLY B 1 5 ? 19.219 13.484 -8.766 1 87.5 5 GLY B C 1
ATOM 1433 O O . GLY B 1 5 ? 18.547 12.773 -9.508 1 87.5 5 GLY B O 1
ATOM 1434 N N . ALA B 1 6 ? 18.75 13.906 -7.703 1 91.75 6 ALA B N 1
ATOM 1435 C CA . ALA B 1 6 ? 17.344 13.859 -7.332 1 91.75 6 ALA B CA 1
ATOM 1436 C C . ALA B 1 6 ? 16.453 14.328 -8.484 1 91.75 6 ALA B C 1
ATOM 1438 O O . ALA B 1 6 ? 15.383 13.75 -8.727 1 91.75 6 ALA B O 1
ATOM 1439 N N . ASP B 1 7 ? 16.828 15.297 -9.203 1 93.69 7 ASP B N 1
ATOM 1440 C CA . ASP B 1 7 ? 16.062 15.82 -10.32 1 93.69 7 ASP B CA 1
ATOM 1441 C C . ASP B 1 7 ? 15.922 14.781 -11.43 1 93.69 7 ASP B C 1
ATOM 1443 O O . ASP B 1 7 ? 14.859 14.641 -12.031 1 93.69 7 ASP B O 1
ATOM 1447 N N . GLY B 1 8 ? 17.016 14.141 -11.727 1 95.31 8 GLY B N 1
ATOM 1448 C CA . GLY B 1 8 ? 16.984 13.07 -12.711 1 95.31 8 GLY B CA 1
ATOM 1449 C C . GLY B 1 8 ? 16.078 11.922 -12.305 1 95.31 8 GLY B C 1
ATOM 1450 O O . GLY B 1 8 ? 15.375 11.352 -13.148 1 95.31 8 GLY B O 1
ATOM 1451 N N . GLU B 1 9 ? 16.109 11.57 -11.039 1 96.06 9 GLU B N 1
ATOM 1452 C CA . GLU B 1 9 ? 15.242 10.508 -10.531 1 96.06 9 GLU B CA 1
ATOM 1453 C C . GLU B 1 9 ? 13.773 10.891 -10.656 1 96.06 9 GLU B C 1
ATOM 1455 O O . GLU B 1 9 ? 12.945 10.078 -11.078 1 96.06 9 GLU B O 1
ATOM 1460 N N . ILE B 1 10 ? 13.445 12.102 -10.32 1 95.94 10 ILE B N 1
ATOM 1461 C CA . ILE B 1 10 ? 12.07 12.602 -10.398 1 95.94 10 ILE B CA 1
ATOM 1462 C C . ILE B 1 10 ? 11.578 12.531 -11.844 1 95.94 10 ILE B C 1
ATOM 1464 O O . ILE B 1 10 ? 10.469 12.047 -12.102 1 95.94 10 ILE B O 1
ATOM 1468 N N . GLU B 1 11 ? 12.367 13.008 -12.719 1 95.31 11 GLU B N 1
ATOM 1469 C CA . GLU B 1 11 ? 11.984 12.977 -14.133 1 95.31 11 GLU B CA 1
ATOM 1470 C C . GLU B 1 11 ? 11.727 11.547 -14.602 1 95.31 11 GLU B C 1
ATOM 1472 O O . GLU B 1 11 ? 10.758 11.289 -15.32 1 95.31 11 GLU B O 1
ATOM 1477 N N . ARG B 1 12 ? 12.602 10.727 -14.227 1 96.06 12 ARG B N 1
ATOM 1478 C CA . ARG B 1 12 ? 12.461 9.32 -14.602 1 96.06 12 ARG B CA 1
ATOM 1479 C C . ARG B 1 12 ? 11.172 8.734 -14.039 1 96.06 12 ARG B C 1
ATOM 1481 O O . ARG B 1 12 ? 10.438 8.055 -14.758 1 96.06 12 ARG B O 1
ATOM 1488 N N . LEU B 1 13 ? 10.938 8.961 -12.789 1 96.94 13 LEU B N 1
ATOM 1489 C CA . LEU B 1 13 ? 9.75 8.43 -12.133 1 96.94 13 LEU B CA 1
ATOM 1490 C C . LEU B 1 13 ? 8.477 8.984 -12.766 1 96.94 13 LEU B C 1
ATOM 1492 O O . LEU B 1 13 ? 7.52 8.242 -13 1 96.94 13 LEU B O 1
ATOM 1496 N N . VAL B 1 14 ? 8.461 10.305 -13.039 1 96 14 VAL B N 1
ATOM 1497 C CA . VAL B 1 14 ? 7.297 10.953 -13.633 1 96 14 VAL B CA 1
ATOM 1498 C C . VAL B 1 14 ? 6.977 10.305 -14.977 1 96 14 VAL B C 1
ATOM 1500 O O . VAL B 1 14 ? 5.816 10.016 -15.273 1 96 14 VAL B O 1
ATOM 1503 N N . ARG B 1 15 ? 7.973 10.031 -15.688 1 95 15 ARG B N 1
ATOM 1504 C CA . ARG B 1 15 ? 7.797 9.445 -17.016 1 95 15 ARG B CA 1
ATOM 1505 C C . ARG B 1 15 ? 7.398 7.977 -16.906 1 95 15 ARG B C 1
ATOM 1507 O O . ARG B 1 15 ? 6.398 7.559 -17.5 1 95 15 ARG B O 1
ATOM 1514 N N . GLN B 1 16 ? 8.07 7.246 -16.141 1 95.06 16 GLN B N 1
ATOM 1515 C CA . GLN B 1 16 ? 7.895 5.797 -16.078 1 95.06 16 GLN B CA 1
ATOM 1516 C C . GLN B 1 16 ? 6.566 5.426 -15.422 1 95.06 16 GLN B C 1
ATOM 1518 O O . GLN B 1 16 ? 5.945 4.426 -15.789 1 95.06 16 GLN B O 1
ATOM 1523 N N . LEU B 1 17 ? 6.203 6.254 -14.477 1 95.88 17 LEU B N 1
ATOM 1524 C CA . LEU B 1 17 ? 5.004 5.93 -13.711 1 95.88 17 LEU B CA 1
ATOM 1525 C C . LEU B 1 17 ? 3.811 6.742 -14.203 1 95.88 17 LEU B C 1
ATOM 1527 O O . LEU B 1 17 ? 2.734 6.699 -13.609 1 95.88 17 LEU B O 1
ATOM 1531 N N . ASN B 1 18 ? 3.973 7.484 -15.281 1 95.75 18 ASN B N 1
ATOM 1532 C CA . ASN B 1 18 ? 2.934 8.305 -15.898 1 95.75 18 ASN B CA 1
ATOM 1533 C C . ASN B 1 18 ? 2.281 9.234 -14.875 1 95.75 18 ASN B C 1
ATOM 1535 O O . ASN B 1 18 ? 1.054 9.336 -14.82 1 95.75 18 ASN B O 1
ATOM 1539 N N . LEU B 1 19 ? 3.121 9.805 -14.062 1 96.56 19 LEU B N 1
ATOM 1540 C CA . LEU B 1 19 ? 2.609 10.719 -13.047 1 96.56 19 LEU B CA 1
ATOM 1541 C C . LEU B 1 19 ? 2.154 12.031 -13.672 1 96.56 19 LEU B C 1
ATOM 1543 O O . LEU B 1 19 ? 2.803 12.547 -14.586 1 96.56 19 LEU B O 1
ATOM 1547 N N . GLN B 1 20 ? 1.07 12.508 -13.164 1 96.06 20 GLN B N 1
ATOM 1548 C CA . GLN B 1 20 ? 0.553 13.805 -13.594 1 96.06 20 GLN B CA 1
ATOM 1549 C C . GLN B 1 20 ? 0.662 14.836 -12.469 1 96.06 20 GLN B C 1
ATOM 1551 O O . GLN B 1 20 ? 0.667 14.484 -11.289 1 96.06 20 GLN B O 1
ATOM 1556 N N . GLN B 1 21 ? 0.693 16.047 -12.891 1 92 21 GLN B N 1
ATOM 1557 C CA . GLN B 1 21 ? 0.794 17.125 -11.906 1 92 21 GLN B CA 1
ATOM 1558 C C . GLN B 1 21 ? -0.463 17.188 -11.039 1 92 21 GLN B C 1
ATOM 1560 O O . GLN B 1 21 ? -1.579 17.062 -11.547 1 92 21 GLN B O 1
ATOM 1565 N N . HIS B 1 22 ? -0.237 17.25 -9.773 1 86.31 22 HIS B N 1
ATOM 1566 C CA . HIS B 1 22 ? -1.328 17.453 -8.828 1 86.31 22 HIS B CA 1
ATOM 1567 C C . HIS B 1 22 ? -1.587 18.938 -8.609 1 86.31 22 HIS B C 1
ATOM 1569 O O . HIS B 1 22 ? -0.646 19.734 -8.539 1 86.31 22 HIS B O 1
ATOM 1575 N N . PRO B 1 23 ? -2.789 19.359 -8.461 1 74.69 23 PRO B N 1
ATOM 1576 C CA . PRO B 1 23 ? -3.088 20.781 -8.305 1 74.69 23 PRO B CA 1
ATOM 1577 C C . PRO B 1 23 ? -2.395 21.406 -7.094 1 74.69 23 PRO B C 1
ATOM 1579 O O . PRO B 1 23 ? -2.004 22.578 -7.129 1 74.69 23 PRO B O 1
ATOM 1582 N N . GLU B 1 24 ? -2.254 20.641 -6.047 1 70.81 24 GLU B N 1
ATOM 1583 C CA . GLU B 1 24 ? -1.687 21.172 -4.809 1 70.81 24 GLU B CA 1
ATOM 1584 C C . GLU B 1 24 ? -0.166 21.047 -4.805 1 70.81 24 GLU B C 1
ATOM 1586 O O . GLU B 1 24 ? 0.489 21.406 -3.826 1 70.81 24 GLU B O 1
ATOM 1591 N N . GLY B 1 25 ? 0.365 20.625 -5.852 1 77.56 25 GLY B N 1
ATOM 1592 C CA . GLY B 1 25 ? 1.798 20.375 -5.906 1 77.56 25 GLY B CA 1
ATOM 1593 C C . GLY B 1 25 ? 2.15 18.906 -5.949 1 77.56 25 GLY B C 1
ATOM 1594 O O . GLY B 1 25 ? 1.319 18.047 -5.625 1 77.56 25 GLY B O 1
ATOM 1595 N N . GLY B 1 26 ? 3.27 18.594 -6.48 1 89.62 26 GLY B N 1
ATOM 1596 C CA . GLY B 1 26 ? 3.711 17.219 -6.629 1 89.62 26 GLY B CA 1
ATOM 1597 C C . GLY B 1 26 ? 3.137 16.547 -7.855 1 89.62 26 GLY B C 1
ATOM 1598 O O . GLY B 1 26 ? 2.76 17.203 -8.82 1 89.62 26 GLY B O 1
ATOM 1599 N N . PHE B 1 27 ? 3.236 15.234 -7.898 1 96.31 27 PHE B N 1
ATOM 1600 C CA . PHE B 1 27 ? 2.758 14.414 -9.008 1 96.31 27 PHE B CA 1
ATOM 1601 C C . PHE B 1 27 ? 2.025 13.18 -8.5 1 96.31 27 PHE B C 1
ATOM 1603 O O . PHE B 1 27 ? 2.289 12.711 -7.387 1 96.31 27 PHE B O 1
ATOM 1610 N N . PHE B 1 28 ? 1.109 12.773 -9.273 1 97.25 28 PHE B N 1
ATOM 1611 C CA . PHE B 1 28 ? 0.404 11.57 -8.836 1 97.25 28 PHE B CA 1
ATOM 1612 C C . PHE B 1 28 ? -0.171 10.82 -10.031 1 97.25 28 PHE B C 1
ATOM 1614 O O . PHE B 1 28 ? -0.163 11.328 -11.156 1 97.25 28 PHE B O 1
ATOM 1621 N N . CYS B 1 29 ? -0.581 9.586 -9.812 1 97.31 29 CYS B N 1
ATOM 1622 C CA . CYS B 1 29 ? -1.296 8.734 -10.766 1 97.31 29 CYS B CA 1
ATOM 1623 C C . CYS B 1 29 ? -2.152 7.707 -10.031 1 97.31 29 CYS B C 1
ATOM 1625 O O . CYS B 1 29 ? -1.677 7.039 -9.117 1 97.31 29 CYS B O 1
ATOM 1627 N N . GLU B 1 30 ? -3.432 7.68 -10.391 1 96.69 30 GLU B N 1
ATOM 1628 C CA . GLU B 1 30 ? -4.281 6.633 -9.828 1 96.69 30 GLU B CA 1
ATOM 1629 C C . GLU B 1 30 ? -4.129 5.328 -10.609 1 96.69 30 GLU B C 1
ATOM 1631 O O . GLU B 1 30 ? -4.34 5.293 -11.82 1 96.69 30 GLU B O 1
ATOM 1636 N N . LEU B 1 31 ? -3.807 4.277 -9.898 1 95 31 LEU B N 1
ATOM 1637 C CA . LEU B 1 31 ? -3.541 3.01 -10.578 1 95 31 LEU B CA 1
ATOM 1638 C C . LEU B 1 31 ? -4.629 1.986 -10.258 1 95 31 LEU B C 1
ATOM 1640 O O . LEU B 1 31 ? -4.754 0.976 -10.953 1 95 31 LEU B O 1
ATOM 1644 N N . PHE B 1 32 ? -5.273 2.201 -9.203 1 96.44 32 PHE B N 1
ATOM 1645 C CA . PHE B 1 32 ? -6.305 1.258 -8.789 1 96.44 32 PHE B CA 1
ATOM 1646 C C . PHE B 1 32 ? -7.543 1.995 -8.289 1 96.44 32 PHE B C 1
ATOM 1648 O O . PHE B 1 32 ? -7.434 2.92 -7.477 1 96.44 32 PHE B O 1
ATOM 1655 N N . ARG B 1 33 ? -8.672 1.6 -8.789 1 98.12 33 ARG B N 1
ATOM 1656 C CA . ARG B 1 33 ? -10.008 1.85 -8.266 1 98.12 33 ARG B CA 1
ATOM 1657 C C . ARG B 1 33 ? -10.859 0.589 -8.32 1 98.12 33 ARG B C 1
ATOM 1659 O O . ARG B 1 33 ? -11.109 0.047 -9.398 1 98.12 33 ARG B O 1
ATOM 1666 N N . GLY B 1 34 ? -11.227 0.124 -7.16 1 96.75 34 GLY B N 1
ATOM 1667 C CA . GLY B 1 34 ? -12.008 -1.104 -7.121 1 96.75 34 GLY B CA 1
ATOM 1668 C C . GLY B 1 34 ? -13.266 -1.042 -7.965 1 96.75 34 GLY B C 1
ATOM 1669 O O . GLY B 1 34 ? -13.914 0.001 -8.047 1 96.75 34 GLY B O 1
ATOM 1670 N N . ASP B 1 35 ? -13.672 -2.131 -8.555 1 96.5 35 ASP B N 1
ATOM 1671 C CA . ASP B 1 35 ? -14.836 -2.166 -9.43 1 96.5 35 ASP B CA 1
ATOM 1672 C C . ASP B 1 35 ? -16.078 -2.615 -8.664 1 96.5 35 ASP B C 1
ATOM 1674 O O . ASP B 1 35 ? -17.141 -2.791 -9.258 1 96.5 35 ASP B O 1
ATOM 1678 N N . ARG B 1 36 ? -15.961 -2.842 -7.414 1 96.56 36 ARG B N 1
ATOM 1679 C CA . ARG B 1 36 ? -17.094 -3.186 -6.555 1 96.56 36 ARG B CA 1
ATOM 1680 C C . ARG B 1 36 ? -17.391 -2.062 -5.566 1 96.56 36 ARG B C 1
ATOM 1682 O O . ARG B 1 36 ? -16.484 -1.345 -5.141 1 96.56 36 ARG B O 1
ATOM 1689 N N . GLN B 1 37 ? -18.578 -2.035 -5.273 1 96.81 37 GLN B N 1
ATOM 1690 C CA . GLN B 1 37 ? -19 -1.02 -4.309 1 96.81 37 GLN B CA 1
ATOM 1691 C C . GLN B 1 37 ? -19.391 -1.651 -2.975 1 96.81 37 GLN B C 1
ATOM 1693 O O . GLN B 1 37 ? -19.844 -2.793 -2.936 1 96.81 37 GLN B O 1
ATOM 1698 N N . MET B 1 38 ? -19.156 -0.881 -1.977 1 96.19 38 MET B N 1
ATOM 1699 C CA . MET B 1 38 ? -19.422 -1.384 -0.632 1 96.19 38 MET B CA 1
ATOM 1700 C C . MET B 1 38 ? -20.094 -0.318 0.225 1 96.19 38 MET B C 1
ATOM 1702 O O . MET B 1 38 ? -20.062 0.868 -0.111 1 96.19 38 MET B O 1
ATOM 1706 N N . THR B 1 39 ? -20.719 -0.769 1.215 1 96 39 THR B N 1
ATOM 1707 C CA . THR B 1 39 ? -21.281 0.073 2.273 1 96 39 THR B CA 1
ATOM 1708 C C . THR B 1 39 ? -20.891 -0.469 3.646 1 96 39 THR B C 1
ATOM 1710 O O . THR B 1 39 ? -20.484 -1.625 3.773 1 96 39 THR B O 1
ATOM 1713 N N . PHE B 1 40 ? -20.969 0.381 4.582 1 96.19 40 PHE B N 1
ATOM 1714 C CA . PHE B 1 40 ? -20.656 -0.023 5.945 1 96.19 40 PHE B CA 1
ATOM 1715 C C . PHE B 1 40 ? -21.844 -0.719 6.598 1 96.19 40 PHE B C 1
ATOM 1717 O O . PHE B 1 40 ? -23 -0.396 6.305 1 96.19 40 PHE B O 1
ATOM 1724 N N . THR B 1 41 ? -21.516 -1.683 7.445 1 94.19 41 THR B N 1
ATOM 1725 C CA . THR B 1 41 ? -22.562 -2.316 8.234 1 94.19 41 THR B CA 1
ATOM 1726 C C . THR B 1 41 ? -22.875 -1.504 9.492 1 94.19 41 THR B C 1
ATOM 1728 O O . THR B 1 41 ? -23.875 -1.743 10.164 1 94.19 41 THR B O 1
ATOM 1731 N N . THR B 1 42 ? -21.922 -0.608 9.844 1 87.94 42 THR B N 1
ATOM 1732 C CA . THR B 1 42 ? -22.141 0.323 10.945 1 87.94 42 THR B CA 1
ATOM 1733 C C . THR B 1 42 ? -22.297 1.748 10.422 1 87.94 42 THR B C 1
ATOM 1735 O O . THR B 1 42 ? -21.969 2.037 9.273 1 87.94 42 THR B O 1
ATOM 1738 N N . LYS B 1 43 ? -22.797 2.602 11.312 1 90.31 43 LYS B N 1
ATOM 1739 C CA . LYS B 1 43 ? -22.984 3.998 10.93 1 90.31 43 LYS B CA 1
ATOM 1740 C C . LYS B 1 43 ? -21.656 4.715 10.781 1 90.31 43 LYS B C 1
ATOM 1742 O O . LYS B 1 43 ? -20.766 4.578 11.641 1 90.31 43 LYS B O 1
ATOM 1747 N N . THR B 1 44 ? -21.438 5.309 9.664 1 95.38 44 THR B N 1
ATOM 1748 C CA . THR B 1 44 ? -20.312 6.191 9.375 1 95.38 44 THR B CA 1
ATOM 1749 C C . THR B 1 44 ? -20.812 7.512 8.789 1 95.38 44 THR B C 1
ATOM 1751 O O . THR B 1 44 ? -22 7.703 8.594 1 95.38 44 THR B O 1
ATOM 1754 N N . LYS B 1 45 ? -19.938 8.398 8.562 1 96.06 45 LYS B N 1
ATOM 1755 C CA . LYS B 1 45 ? -20.297 9.703 7.996 1 96.06 45 LYS B CA 1
ATOM 1756 C C . LYS B 1 45 ? -20.453 9.617 6.48 1 96.06 45 LYS B C 1
ATOM 1758 O O . LYS B 1 45 ? -20.875 10.578 5.84 1 96.06 45 LYS B O 1
ATOM 1763 N N . HIS B 1 46 ? -20.156 8.445 5.914 1 96.31 46 HIS B N 1
ATOM 1764 C CA . HIS B 1 46 ? -20.328 8.273 4.477 1 96.31 46 HIS B CA 1
ATOM 1765 C C . HIS B 1 46 ? -21.797 8.305 4.082 1 96.31 46 HIS B C 1
ATOM 1767 O O . HIS B 1 46 ? -22.641 7.762 4.797 1 96.31 46 HIS B O 1
ATOM 1773 N N . ASP B 1 47 ? -22.125 8.914 2.977 1 94.25 47 ASP B N 1
ATOM 1774 C CA . ASP B 1 47 ? -23.5 9.039 2.529 1 94.25 47 ASP B CA 1
ATOM 1775 C C . ASP B 1 47 ? -23.812 8.047 1.412 1 94.25 47 ASP B C 1
ATOM 1777 O O . ASP B 1 47 ? -24.453 8.391 0.423 1 94.25 47 ASP B O 1
ATOM 1781 N N . GLY B 1 48 ? -23.5 6.84 1.532 1 94 48 GLY B N 1
ATOM 1782 C CA . GLY B 1 48 ? -23.781 5.852 0.505 1 94 48 GLY B CA 1
ATOM 1783 C C . GLY B 1 48 ? -22.578 4.988 0.157 1 94 48 GLY B C 1
ATOM 1784 O O . GLY B 1 48 ? -21.562 5.02 0.854 1 94 48 GLY B O 1
ATOM 1785 N N . PRO B 1 49 ? -22.812 4.254 -0.899 1 96.38 49 PRO B N 1
ATOM 1786 C CA . PRO B 1 49 ? -21.734 3.322 -1.273 1 96.38 49 PRO B CA 1
ATOM 1787 C C . PRO B 1 49 ? -20.5 4.031 -1.828 1 96.38 49 PRO B C 1
ATOM 1789 O O . PRO B 1 49 ? -20.609 5.156 -2.32 1 96.38 49 PRO B O 1
ATOM 1792 N N . ARG B 1 50 ? -19.406 3.365 -1.69 1 97.69 50 ARG B N 1
ATOM 1793 C CA . ARG B 1 50 ? -18.141 3.756 -2.301 1 97.69 50 ARG B CA 1
ATOM 1794 C C . ARG B 1 50 ? -17.484 2.576 -3.016 1 97.69 50 ARG B C 1
ATOM 1796 O O . ARG B 1 50 ? -17.797 1.419 -2.725 1 97.69 50 ARG B O 1
ATOM 1803 N N . ASP B 1 51 ? -16.594 2.92 -3.941 1 97.81 51 ASP B N 1
ATOM 1804 C CA . ASP B 1 51 ? -15.703 1.874 -4.43 1 97.81 51 ASP B CA 1
ATOM 1805 C C . ASP B 1 51 ? -14.898 1.26 -3.289 1 97.81 51 ASP B C 1
ATOM 1807 O O . ASP B 1 51 ? -14.586 1.938 -2.309 1 97.81 51 ASP B O 1
ATOM 1811 N N . VAL B 1 52 ? -14.578 0.034 -3.348 1 97.12 52 VAL B N 1
ATOM 1812 C CA . VAL B 1 52 ? -14.016 -0.698 -2.217 1 97.12 52 VAL B CA 1
ATOM 1813 C C . VAL B 1 52 ? -12.688 -0.073 -1.8 1 97.12 52 VAL B C 1
ATOM 1815 O O . VAL B 1 52 ? -12.336 -0.081 -0.619 1 97.12 52 VAL B O 1
ATOM 1818 N N . GLY B 1 53 ? -11.961 0.445 -2.816 1 98.25 53 GLY B N 1
ATOM 1819 C CA . GLY B 1 53 ? -10.656 1.027 -2.521 1 98.25 53 GLY B CA 1
ATOM 1820 C C . GLY B 1 53 ? -10.062 1.78 -3.693 1 98.25 53 GLY B C 1
ATOM 1821 O O . GLY B 1 53 ? -10.484 1.595 -4.836 1 98.25 53 GLY B O 1
ATOM 1822 N N . THR B 1 54 ? -9.117 2.666 -3.443 1 98.69 54 THR B N 1
ATOM 1823 C CA . THR B 1 54 ? -8.305 3.328 -4.453 1 98.69 54 THR B CA 1
ATOM 1824 C C . THR B 1 54 ? -6.832 3.314 -4.051 1 98.69 54 THR B C 1
ATOM 1826 O O . THR B 1 54 ? -6.508 3.207 -2.869 1 98.69 54 THR B O 1
ATOM 1829 N N . CYS B 1 55 ? -5.992 3.354 -4.992 1 98.69 55 CYS B N 1
ATOM 1830 C CA . CYS B 1 55 ? -4.555 3.439 -4.766 1 98.69 55 CYS B CA 1
ATOM 1831 C C . CYS B 1 55 ? -3.9 4.391 -5.762 1 98.69 55 CYS B C 1
ATOM 1833 O O . CYS B 1 55 ? -4.168 4.32 -6.961 1 98.69 55 CYS B O 1
ATOM 1835 N N . ILE B 1 56 ? -3.084 5.277 -5.293 1 97.94 56 ILE B N 1
ATOM 1836 C CA . ILE B 1 56 ? -2.342 6.184 -6.16 1 97.94 56 ILE B CA 1
ATOM 1837 C C . ILE B 1 56 ? -0.846 6.059 -5.879 1 97.94 56 ILE B C 1
ATOM 1839 O O . ILE B 1 56 ? -0.447 5.59 -4.809 1 97.94 56 ILE B O 1
ATOM 1843 N N . HIS B 1 57 ? -0.035 6.395 -6.844 1 98.31 57 HIS B N 1
ATOM 1844 C CA . HIS B 1 57 ? 1.302 6.914 -6.582 1 98.31 57 HIS B CA 1
ATOM 1845 C C . HIS B 1 57 ? 1.259 8.406 -6.258 1 98.31 57 HIS B C 1
ATOM 1847 O O . HIS B 1 57 ? 0.51 9.156 -6.883 1 98.31 57 HIS B O 1
ATOM 1853 N N . TYR B 1 58 ? 2.043 8.797 -5.387 1 97.69 58 TYR B N 1
ATOM 1854 C CA . TYR B 1 58 ? 2.201 10.219 -5.113 1 97.69 58 TYR B CA 1
ATOM 1855 C C . TYR B 1 58 ? 3.672 10.578 -4.926 1 97.69 58 TYR B C 1
ATOM 1857 O O . TYR B 1 58 ? 4.383 9.93 -4.16 1 97.69 58 TYR B O 1
ATOM 1865 N N . LEU B 1 59 ? 4.09 11.539 -5.68 1 98.06 59 LEU B N 1
ATOM 1866 C CA . LEU B 1 59 ? 5.434 12.094 -5.566 1 98.06 59 LEU B CA 1
ATOM 1867 C C . LEU B 1 59 ? 5.398 13.492 -4.957 1 98.06 59 LEU B C 1
ATOM 1869 O O . LEU B 1 59 ? 5.016 14.453 -5.625 1 98.06 59 LEU B O 1
ATOM 1873 N N . LEU B 1 60 ? 5.742 13.562 -3.719 1 97.06 60 LEU B N 1
ATOM 1874 C CA . LEU B 1 60 ? 5.867 14.844 -3.031 1 97.06 60 LEU B CA 1
ATOM 1875 C C . LEU B 1 60 ? 7.246 15.461 -3.262 1 97.06 60 LEU B C 1
ATOM 1877 O O . LEU B 1 60 ? 8.266 14.828 -2.961 1 97.06 60 LEU B O 1
ATOM 1881 N N . LYS B 1 61 ? 7.277 16.609 -3.783 1 95.69 61 LYS B N 1
ATOM 1882 C CA . LYS B 1 61 ? 8.523 17.297 -4.105 1 95.69 61 LYS B CA 1
ATOM 1883 C C . LYS B 1 61 ? 8.688 18.562 -3.275 1 95.69 61 LYS B C 1
ATOM 1885 O O . LYS B 1 61 ? 7.73 19.312 -3.082 1 95.69 61 LYS B O 1
ATOM 1890 N N . ALA B 1 62 ? 9.93 18.797 -2.836 1 94.25 62 ALA B N 1
ATOM 1891 C CA . ALA B 1 62 ? 10.227 20.062 -2.158 1 94.25 62 ALA B CA 1
ATOM 1892 C C . ALA B 1 62 ? 9.938 21.25 -3.068 1 94.25 62 ALA B C 1
ATOM 1894 O O . ALA B 1 62 ? 10.172 21.188 -4.277 1 94.25 62 ALA B O 1
ATOM 1895 N N . PRO B 1 63 ? 9.422 22.281 -2.543 1 93.44 63 PRO B N 1
ATOM 1896 C CA . PRO B 1 63 ? 9.203 22.594 -1.126 1 93.44 63 PRO B CA 1
ATOM 1897 C C . PRO B 1 63 ? 7.773 22.297 -0.673 1 93.44 63 PRO B C 1
ATOM 1899 O O . PRO B 1 63 ? 7.332 22.828 0.352 1 93.44 63 PRO B O 1
ATOM 1902 N N . ASN B 1 64 ? 7.066 21.516 -1.473 1 93.75 64 ASN B N 1
ATOM 1903 C CA . ASN B 1 64 ? 5.66 21.266 -1.189 1 93.75 64 ASN B CA 1
ATOM 1904 C C . ASN B 1 64 ? 5.484 20.359 0.031 1 93.75 64 ASN B C 1
ATOM 1906 O O . ASN B 1 64 ? 6.438 19.719 0.475 1 93.75 64 ASN B O 1
ATOM 1910 N N . PHE B 1 65 ? 4.312 20.406 0.62 1 95.75 65 PHE B N 1
ATOM 1911 C CA . PHE B 1 65 ? 3.898 19.547 1.726 1 95.75 65 PHE B CA 1
ATOM 1912 C C . PHE B 1 65 ? 2.457 19.094 1.546 1 95.75 65 PHE B C 1
ATOM 1914 O O . PHE B 1 65 ? 1.737 19.609 0.69 1 95.75 65 PHE B O 1
ATOM 1921 N N . THR B 1 66 ? 2.062 18.031 2.223 1 95.62 66 THR B N 1
ATOM 1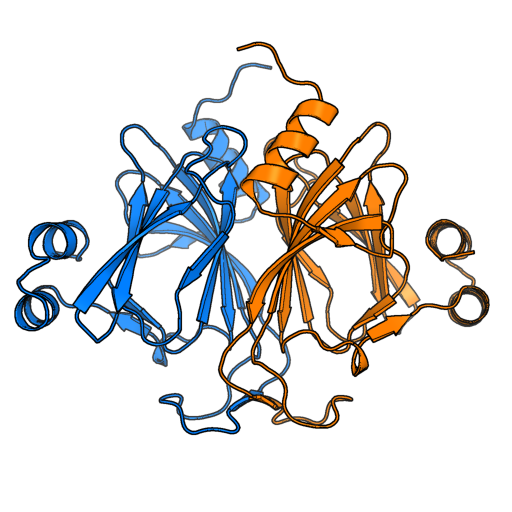922 C CA . THR B 1 66 ? 0.658 17.656 2.346 1 95.62 66 THR B CA 1
ATOM 1923 C C . THR B 1 66 ? -0 18.406 3.506 1 95.62 66 THR B C 1
ATOM 1925 O O . THR B 1 66 ? 0.403 18.25 4.66 1 95.62 66 THR B O 1
ATOM 1928 N N . SER B 1 67 ? -0.97 19.188 3.172 1 96.62 67 SER B N 1
ATOM 1929 C CA . SER B 1 67 ? -1.582 20.047 4.176 1 96.62 67 SER B CA 1
ATOM 1930 C C . SER B 1 67 ? -2.52 19.266 5.086 1 96.62 67 SER B C 1
ATOM 1932 O O . SER B 1 67 ? -2.973 18.172 4.723 1 96.62 67 SER B O 1
ATOM 1934 N N . TRP B 1 68 ? -2.822 19.906 6.211 1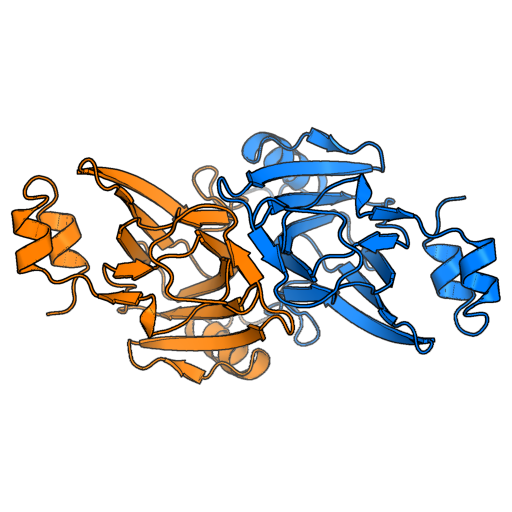 97.88 68 TRP B N 1
ATOM 1935 C CA . TRP B 1 68 ? -3.77 19.297 7.145 1 97.88 68 TRP B CA 1
ATOM 1936 C C . TRP B 1 68 ? -5.117 19.062 6.473 1 97.88 68 TRP B C 1
ATOM 1938 O O . TRP B 1 68 ? -5.727 19.984 5.941 1 97.88 68 TRP B O 1
ATOM 1948 N N . HIS B 1 69 ? -5.527 17.844 6.488 1 97.5 69 HIS B N 1
ATOM 1949 C CA . HIS B 1 69 ? -6.848 17.453 6 1 97.5 69 HIS B CA 1
ATOM 1950 C C . HIS B 1 69 ? -7.293 16.125 6.617 1 97.5 69 HIS B C 1
ATOM 1952 O O . HIS B 1 69 ? -6.523 15.477 7.324 1 97.5 69 HIS B O 1
ATOM 1958 N N . GLN B 1 70 ? -8.547 15.836 6.445 1 97.19 70 GLN B N 1
ATOM 1959 C CA . GLN B 1 70 ? -9.141 14.57 6.867 1 97.19 70 GLN B CA 1
ATOM 1960 C C . GLN B 1 70 ? -9.828 13.875 5.699 1 97.19 70 GLN B C 1
ATOM 1962 O O . GLN B 1 70 ? -10.328 14.531 4.785 1 97.19 70 GLN B O 1
ATOM 1967 N N . VAL B 1 71 ? -9.734 12.617 5.723 1 97.5 71 VAL B N 1
ATOM 1968 C CA . VAL B 1 71 ? -10.617 11.812 4.891 1 97.5 71 VAL B CA 1
ATOM 1969 C C . VAL B 1 71 ? -11.461 10.891 5.77 1 97.5 71 VAL B C 1
ATOM 1971 O O . VAL B 1 71 ? -11.039 10.508 6.863 1 97.5 71 VAL B O 1
ATOM 1974 N N . LEU B 1 72 ? -12.633 10.539 5.332 1 97.56 72 LEU B N 1
ATOM 1975 C CA . LEU B 1 72 ? -13.539 9.711 6.113 1 97.56 72 LEU B CA 1
ATOM 1976 C C . LEU B 1 72 ? -13.086 8.258 6.121 1 97.56 72 LEU B C 1
ATOM 1978 O O . LEU B 1 72 ? -13.547 7.461 6.941 1 97.56 72 LEU B O 1
ATOM 1982 N N . SER B 1 73 ? -12.211 7.906 5.25 1 98.12 73 SER B N 1
ATOM 1983 C CA . SER B 1 73 ? -11.734 6.539 5.047 1 98.12 73 SER B CA 1
ATOM 1984 C C . SER B 1 73 ? -10.375 6.324 5.699 1 98.12 73 SER B C 1
ATOM 1986 O O . SER B 1 73 ? -9.688 7.285 6.039 1 98.12 73 SER B O 1
ATOM 1988 N N . ASP B 1 74 ? -10.039 5.055 5.957 1 98.31 74 ASP B N 1
ATOM 1989 C CA . ASP B 1 74 ? -8.664 4.723 6.309 1 98.31 74 ASP B CA 1
ATOM 1990 C C . ASP B 1 74 ? -7.727 4.949 5.121 1 98.31 74 ASP B C 1
ATOM 1992 O O . ASP B 1 74 ? -8.102 4.711 3.973 1 98.31 74 ASP B O 1
ATOM 1996 N N . GLU B 1 75 ? -6.562 5.379 5.43 1 98.69 75 GLU B N 1
ATOM 1997 C CA . GLU B 1 75 ? -5.57 5.602 4.383 1 98.69 75 GLU B CA 1
ATOM 1998 C C . GLU B 1 75 ? -4.211 5.027 4.777 1 98.69 75 GLU B C 1
ATOM 2000 O O . GLU B 1 75 ? -3.732 5.262 5.891 1 98.69 75 GLU B O 1
ATOM 2005 N N . LEU B 1 76 ? -3.615 4.246 3.916 1 98.75 76 LEU B N 1
ATOM 2006 C CA . LEU B 1 76 ? -2.281 3.688 4.117 1 98.75 76 LEU B CA 1
ATOM 2007 C C . LEU B 1 76 ? -1.262 4.383 3.223 1 98.75 76 LEU B C 1
ATOM 2009 O O . LEU B 1 76 ? -1.456 4.48 2.01 1 98.75 76 LEU B O 1
ATOM 2013 N N . PHE B 1 77 ? -0.229 4.906 3.775 1 98.81 77 PHE B N 1
ATOM 2014 C CA . PHE B 1 77 ? 0.933 5.41 3.053 1 98.81 77 PHE B CA 1
ATOM 2015 C C . PHE B 1 77 ? 2.025 4.352 2.977 1 98.81 77 PHE B C 1
ATOM 2017 O O . PHE B 1 77 ? 2.414 3.777 3.998 1 98.81 77 PHE B O 1
ATOM 2024 N N . LEU B 1 78 ? 2.588 4.09 1.794 1 98.88 78 LEU B N 1
ATOM 2025 C CA . LEU B 1 78 ? 3.578 3.037 1.598 1 98.88 78 LEU B CA 1
ATOM 2026 C C . LEU B 1 78 ? 4.781 3.562 0.821 1 98.88 78 LEU B C 1
ATOM 2028 O O . LEU B 1 78 ? 4.668 3.885 -0.364 1 98.88 78 LEU B O 1
ATOM 2032 N N . TRP B 1 79 ? 5.945 3.619 1.398 1 98.88 79 TRP B N 1
ATOM 2033 C CA . TRP B 1 79 ? 7.148 4.242 0.86 1 98.88 79 TRP B CA 1
ATOM 2034 C C . TRP B 1 79 ? 7.742 3.402 -0.264 1 98.88 79 TRP B C 1
ATOM 2036 O O . TRP B 1 79 ? 7.816 2.176 -0.157 1 98.88 79 TRP B O 1
ATOM 2046 N N . HIS B 1 80 ? 8.312 4.066 -1.267 1 98.69 80 HIS B N 1
ATOM 2047 C CA . HIS B 1 80 ? 8.969 3.34 -2.352 1 98.69 80 HIS B CA 1
ATOM 2048 C C . HIS B 1 80 ? 10.367 3.883 -2.613 1 98.69 80 HIS B C 1
ATOM 2050 O O . HIS B 1 80 ? 11.328 3.115 -2.727 1 98.69 80 HIS B O 1
ATOM 2056 N N . ALA B 1 81 ? 10.477 5.23 -2.744 1 98.25 81 ALA B N 1
ATOM 2057 C CA . ALA B 1 81 ? 11.734 5.824 -3.182 1 98.25 81 ALA B CA 1
ATOM 2058 C C . ALA B 1 81 ? 11.891 7.246 -2.65 1 98.25 81 ALA B C 1
ATOM 2060 O O . ALA B 1 81 ? 10.906 7.871 -2.244 1 98.25 81 ALA B O 1
ATOM 2061 N N . GLY B 1 82 ? 13.094 7.766 -2.789 1 97.94 82 GLY B N 1
ATOM 2062 C CA . GLY B 1 82 ? 13.398 9.109 -2.32 1 97.94 82 GLY B CA 1
ATOM 2063 C C . GLY B 1 82 ? 13.766 9.156 -0.851 1 97.94 82 GLY B C 1
ATOM 2064 O O . GLY B 1 82 ? 14.391 8.234 -0.33 1 97.94 82 GLY B O 1
ATOM 2065 N N . GLY B 1 83 ? 13.555 10.273 -0.261 1 97.94 83 GLY B N 1
ATOM 2066 C CA . GLY B 1 83 ? 13.922 10.453 1.135 1 97.94 83 GLY B CA 1
ATOM 2067 C C . GLY B 1 83 ? 12.758 10.289 2.086 1 97.94 83 GLY B C 1
ATOM 2068 O O . GLY B 1 83 ? 11.656 9.922 1.667 1 97.94 83 GLY B O 1
ATOM 2069 N N . PRO B 1 84 ? 13.023 10.477 3.35 1 98.5 84 PRO B N 1
ATOM 2070 C CA . PRO B 1 84 ? 11.992 10.336 4.375 1 98.5 84 PRO B CA 1
ATOM 2071 C C . PRO B 1 84 ? 11.055 11.547 4.434 1 98.5 84 PRO B C 1
ATOM 2073 O O . PRO B 1 84 ? 11.453 12.656 4.094 1 98.5 84 PRO B O 1
ATOM 2076 N N . CYS B 1 85 ? 9.891 11.266 4.773 1 98.12 85 CYS B N 1
ATOM 2077 C CA . CYS B 1 85 ? 8.898 12.297 5.047 1 98.12 85 CYS B CA 1
ATOM 2078 C C . CYS B 1 85 ? 8.227 12.062 6.391 1 98.12 85 CYS B C 1
ATOM 2080 O O . CYS B 1 85 ? 7.957 10.914 6.766 1 98.12 85 CYS B O 1
ATOM 2082 N N . LYS B 1 86 ? 8.008 13.117 7.141 1 98.75 86 LYS B N 1
ATOM 2083 C CA . LYS B 1 86 ? 7.328 13.055 8.43 1 98.75 86 LYS B CA 1
ATOM 2084 C C . LYS B 1 86 ? 5.82 13.203 8.266 1 98.75 86 LYS B C 1
ATOM 2086 O O . LYS B 1 86 ? 5.344 14.188 7.695 1 98.75 86 LYS B O 1
ATOM 2091 N N . LEU B 1 87 ? 5.062 12.203 8.711 1 98.69 87 LEU B N 1
ATOM 2092 C CA . LEU B 1 87 ? 3.602 12.227 8.711 1 98.69 87 LEU B CA 1
ATOM 2093 C C . LEU B 1 87 ? 3.064 12.523 10.109 1 98.69 87 LEU B C 1
ATOM 2095 O O . LEU B 1 87 ? 3.375 11.805 11.062 1 98.69 87 LEU B O 1
ATOM 2099 N N . TYR B 1 88 ? 2.309 13.578 10.211 1 98.81 88 TYR B N 1
ATOM 2100 C CA . TYR B 1 88 ? 1.679 13.969 11.469 1 98.81 88 TYR B CA 1
ATOM 2101 C C . TYR B 1 88 ? 0.237 13.477 11.531 1 98.81 88 TYR B C 1
ATOM 2103 O O . TYR B 1 88 ? -0.507 13.594 10.555 1 98.81 88 TYR B O 1
ATOM 2111 N N . LEU B 1 89 ? -0.111 12.945 12.656 1 98.81 89 LEU B N 1
ATOM 2112 C CA . LEU B 1 89 ? -1.482 12.523 12.922 1 98.81 89 LEU B CA 1
ATOM 2113 C C . LEU B 1 89 ? -2.037 13.234 14.148 1 98.81 89 LEU B C 1
ATOM 2115 O O . LEU B 1 89 ? -1.413 13.227 15.211 1 98.81 89 LEU B O 1
ATOM 2119 N N . LEU B 1 90 ? -3.139 13.859 14 1 98.62 90 LEU B N 1
ATOM 2120 C CA . LEU B 1 90 ? -3.844 14.562 15.062 1 98.62 90 LEU B CA 1
ATOM 2121 C C . LEU B 1 90 ? -5.254 14.016 15.234 1 98.62 90 LEU B C 1
ATOM 2123 O O . LEU B 1 90 ? -6.125 14.25 14.391 1 98.62 90 LEU B O 1
ATOM 2127 N N . ASP B 1 91 ? -5.461 13.289 16.344 1 95.38 91 ASP B N 1
ATOM 2128 C CA . ASP B 1 91 ? -6.766 12.656 16.516 1 95.38 91 ASP B CA 1
ATOM 2129 C C . ASP B 1 91 ? -7.766 13.633 17.125 1 95.38 91 ASP B C 1
ATOM 2131 O O . ASP B 1 91 ? -7.422 14.781 17.422 1 95.38 91 ASP B O 1
ATOM 2135 N N . ASN B 1 92 ? -8.969 13.195 17.25 1 90.94 92 ASN B N 1
ATOM 2136 C CA . ASN B 1 92 ? -10.055 14.07 17.672 1 90.94 92 ASN B CA 1
ATOM 2137 C C . ASN B 1 92 ? -9.906 14.484 19.141 1 90.94 92 ASN B C 1
ATOM 2139 O O . ASN B 1 92 ? -10.539 15.438 19.578 1 90.94 92 ASN B O 1
ATOM 2143 N N . GLU B 1 93 ? -9.094 13.852 19.922 1 94.5 93 GLU B N 1
ATOM 2144 C CA . GLU B 1 93 ? -8.844 14.188 21.328 1 94.5 93 GLU B CA 1
ATOM 2145 C C . GLU B 1 93 ? -7.711 15.195 21.469 1 94.5 93 GLU B C 1
ATOM 2147 O O . GLU B 1 93 ? -7.434 15.688 22.562 1 94.5 93 GLU B O 1
ATOM 2152 N N . GLY B 1 94 ? -7.09 15.438 20.344 1 96.56 94 GLY B N 1
ATOM 2153 C CA . GLY B 1 94 ? -6.035 16.438 20.344 1 96.56 94 GLY B CA 1
ATOM 2154 C C . GLY B 1 94 ? -4.648 15.852 20.531 1 96.56 94 GLY B C 1
ATOM 2155 O O . GLY B 1 94 ? -3.682 16.578 20.75 1 96.56 94 GLY B O 1
ATOM 2156 N N . ASN B 1 95 ? -4.547 14.531 20.531 1 98 95 ASN B N 1
ATOM 2157 C CA . ASN B 1 95 ? -3.238 13.891 20.594 1 98 95 ASN B CA 1
ATOM 2158 C C . ASN B 1 95 ? -2.512 13.961 19.25 1 98 95 ASN B C 1
ATOM 2160 O O . ASN B 1 95 ? -3.055 13.547 18.234 1 98 95 ASN B O 1
ATOM 2164 N N . LEU B 1 96 ? -1.274 14.516 19.328 1 98.69 96 LEU B N 1
ATOM 2165 C CA . LEU B 1 96 ? -0.442 14.625 18.125 1 98.69 96 LEU B CA 1
ATOM 2166 C C . LEU B 1 96 ? 0.69 13.602 18.172 1 98.69 96 LEU B C 1
ATOM 2168 O O . LEU B 1 96 ? 1.452 13.547 19.125 1 98.69 96 LEU B O 1
ATOM 2172 N N . THR B 1 97 ? 0.764 12.773 17.203 1 98.56 97 THR B N 1
ATOM 2173 C CA . THR B 1 97 ? 1.857 11.828 17 1 98.56 97 THR B CA 1
ATOM 2174 C C . THR B 1 97 ? 2.451 11.977 15.602 1 98.56 97 THR B C 1
ATOM 2176 O O . THR B 1 97 ? 1.963 12.766 14.789 1 98.56 97 THR B O 1
ATOM 2179 N N . HIS B 1 98 ? 3.566 11.359 15.352 1 98.5 98 HIS B N 1
ATOM 2180 C CA . HIS B 1 98 ? 4.133 11.352 14.008 1 98.5 98 HIS B CA 1
ATOM 2181 C C . HIS B 1 98 ? 4.875 10.047 13.727 1 98.5 98 HIS B C 1
ATOM 2183 O O . HIS B 1 98 ? 5.23 9.32 14.664 1 98.5 98 HIS B O 1
ATOM 2189 N N . LYS B 1 99 ? 5 9.742 12.516 1 98.44 99 LYS B N 1
ATOM 2190 C CA . LYS B 1 99 ? 5.824 8.664 11.977 1 98.44 99 LYS B CA 1
ATOM 2191 C C . LYS B 1 99 ? 6.707 9.164 10.836 1 98.44 99 LYS B C 1
ATOM 2193 O O . LYS B 1 99 ? 6.379 10.156 10.18 1 98.44 99 LYS B O 1
ATOM 2198 N N . ILE B 1 100 ? 7.848 8.547 10.703 1 98.75 100 ILE B N 1
ATOM 2199 C CA . ILE B 1 100 ? 8.711 8.906 9.586 1 98.75 100 ILE B CA 1
ATOM 2200 C C . ILE B 1 100 ? 8.625 7.828 8.5 1 98.75 100 ILE B C 1
ATOM 2202 O O . ILE B 1 100 ? 9.148 6.723 8.68 1 98.75 100 ILE B O 1
ATOM 2206 N N . LEU B 1 101 ? 7.945 8.125 7.457 1 98.69 101 LEU B N 1
ATOM 2207 C CA . LEU B 1 101 ? 7.875 7.258 6.285 1 98.69 101 LEU B CA 1
ATOM 2208 C C . LEU B 1 101 ? 9.188 7.297 5.504 1 98.69 101 LEU B C 1
ATOM 2210 O O . LEU B 1 101 ? 9.625 8.359 5.074 1 98.69 101 LEU B O 1
ATOM 2214 N N . GLY B 1 102 ? 9.836 6.23 5.348 1 98.56 102 GLY B N 1
ATOM 2215 C CA . GLY B 1 102 ? 11.133 6.168 4.691 1 98.56 102 GLY B CA 1
ATOM 2216 C C . GLY B 1 102 ? 11.719 4.77 4.648 1 98.56 102 GLY B C 1
ATOM 2217 O O . GLY B 1 102 ? 11.047 3.801 5.008 1 98.56 102 GLY B O 1
ATOM 2218 N N . ASP B 1 103 ? 12.891 4.656 4.203 1 97.94 103 ASP B N 1
ATOM 2219 C CA . ASP B 1 103 ? 13.602 3.389 4.066 1 97.94 103 ASP B CA 1
ATOM 2220 C C . ASP B 1 103 ? 14.094 2.885 5.422 1 97.94 103 ASP B C 1
ATOM 2222 O O . ASP B 1 103 ? 15.078 3.398 5.965 1 97.94 103 ASP B O 1
ATOM 2226 N N . ALA B 1 104 ? 13.477 1.861 5.883 1 97.19 104 ALA B N 1
ATOM 2227 C CA . ALA B 1 104 ? 13.805 1.318 7.199 1 97.19 104 ALA B CA 1
ATOM 2228 C C . ALA B 1 104 ? 15.219 0.739 7.215 1 97.19 104 ALA B C 1
ATOM 2230 O O . ALA B 1 104 ? 15.828 0.613 8.273 1 97.19 104 ALA B O 1
ATOM 2231 N N . LEU B 1 105 ? 15.742 0.343 6.066 1 97.06 105 LEU B N 1
ATOM 2232 C CA . LEU B 1 105 ? 17.094 -0.186 5.992 1 97.06 105 LEU B CA 1
ATOM 2233 C C . LEU B 1 105 ? 18.125 0.92 6.211 1 97.06 105 LEU B C 1
ATOM 2235 O O . LEU B 1 105 ? 19.266 0.646 6.59 1 97.06 105 LEU B O 1
ATOM 2239 N N . LYS B 1 106 ? 17.734 2.15 5.918 1 95.56 106 LYS B N 1
ATOM 2240 C CA . LYS B 1 106 ? 18.641 3.279 6.043 1 95.56 106 LYS B CA 1
ATOM 2241 C C . LYS B 1 106 ? 18.609 3.863 7.453 1 95.56 106 LYS B C 1
ATOM 2243 O O . LYS B 1 106 ? 19.609 4.402 7.93 1 95.56 106 LYS B O 1
ATOM 2248 N N . ASP B 1 107 ? 17.516 3.832 8.055 1 96.38 107 ASP B N 1
ATOM 2249 C CA . ASP B 1 107 ? 17.328 4.359 9.398 1 96.38 107 ASP B CA 1
ATOM 2250 C C . ASP B 1 107 ? 16.266 3.564 10.156 1 96.38 107 ASP B C 1
ATOM 2252 O O . ASP B 1 107 ? 15.156 3.373 9.664 1 96.38 107 ASP B O 1
ATOM 2256 N N . ALA B 1 108 ? 16.578 3.111 11.352 1 94.88 108 ALA B N 1
ATOM 2257 C CA . ALA B 1 108 ? 15.719 2.227 12.133 1 94.88 108 ALA B CA 1
ATOM 2258 C C . ALA B 1 108 ? 14.453 2.951 12.586 1 94.88 108 ALA B C 1
ATOM 2260 O O . ALA B 1 108 ? 13.469 2.314 12.969 1 94.88 108 ALA B O 1
ATOM 2261 N N . ASP B 1 109 ? 14.469 4.273 12.523 1 96.38 109 ASP B N 1
ATOM 2262 C CA . ASP B 1 109 ? 13.305 5.055 12.93 1 96.38 109 ASP B CA 1
ATOM 2263 C C . ASP B 1 109 ? 12.32 5.215 11.773 1 96.38 109 ASP B C 1
ATOM 2265 O O . ASP B 1 109 ? 11.211 5.715 11.961 1 96.38 109 ASP B O 1
ATOM 2269 N N . HIS B 1 110 ? 12.75 4.82 10.594 1 98.06 110 HIS B N 1
ATOM 2270 C CA . HIS B 1 110 ? 11.891 4.922 9.422 1 98.06 110 HIS B CA 1
ATOM 2271 C C . HIS B 1 110 ? 10.992 3.699 9.289 1 98.06 110 HIS B C 1
ATOM 2273 O O . HIS B 1 110 ? 11.375 2.598 9.695 1 98.06 110 HIS B O 1
ATOM 2279 N N . VAL B 1 111 ? 9.844 3.922 8.82 1 98.06 111 VAL B N 1
ATOM 2280 C CA . VAL B 1 111 ? 8.922 2.82 8.547 1 98.06 111 VAL B CA 1
ATOM 2281 C C . VAL B 1 111 ? 8.492 2.852 7.086 1 98.06 111 VAL B C 1
ATOM 2283 O O . VAL B 1 111 ? 8.469 3.914 6.461 1 98.06 111 VAL B O 1
ATOM 2286 N N . TYR B 1 112 ? 8.125 1.683 6.547 1 98.62 112 TYR B N 1
ATOM 2287 C CA . TYR B 1 112 ? 7.715 1.572 5.152 1 98.62 112 TYR B CA 1
ATOM 2288 C C . TYR B 1 112 ? 6.234 1.885 4.988 1 98.62 112 TYR B C 1
ATOM 2290 O O . TYR B 1 112 ? 5.766 2.152 3.879 1 98.62 112 TYR B O 1
ATOM 2298 N N . GLN B 1 113 ? 5.484 1.833 6.059 1 98.31 113 GLN B N 1
ATOM 2299 C CA . GLN B 1 113 ? 4.035 1.996 5.988 1 98.31 113 GLN B CA 1
ATOM 2300 C C . GLN B 1 113 ? 3.512 2.799 7.176 1 98.31 113 GLN B C 1
ATOM 2302 O O . GLN B 1 113 ? 4 2.645 8.297 1 98.31 113 GLN B O 1
ATOM 2307 N N . VAL B 1 114 ? 2.578 3.635 6.934 1 98.44 114 VAL B N 1
ATOM 2308 C CA . VAL B 1 114 ? 1.877 4.375 7.98 1 98.44 114 VAL B CA 1
ATOM 2309 C C . VAL B 1 114 ? 0.371 4.309 7.738 1 98.44 114 VAL B C 1
ATOM 2311 O O . VAL B 1 114 ? -0.095 4.555 6.621 1 98.44 114 VAL B O 1
ATOM 2314 N N . LEU B 1 115 ? -0.353 3.924 8.727 1 98.5 115 LEU B N 1
ATOM 2315 C CA . LEU B 1 115 ? -1.808 4.023 8.695 1 98.5 115 LEU B CA 1
ATOM 2316 C C . LEU B 1 115 ? -2.27 5.391 9.188 1 98.5 115 LEU B C 1
ATOM 2318 O O . LEU B 1 115 ? -1.854 5.84 10.258 1 98.5 115 LEU B O 1
ATOM 2322 N N . VAL B 1 116 ? -3.043 6.047 8.484 1 98.44 116 VAL B N 1
ATOM 2323 C CA . VAL B 1 116 ? -3.861 7.164 8.945 1 98.44 116 VAL B CA 1
ATOM 2324 C C . VAL B 1 116 ? -5.301 6.695 9.156 1 98.44 116 VAL B C 1
ATOM 2326 O O . VAL B 1 116 ? -6.043 6.492 8.195 1 98.44 116 VAL B O 1
ATOM 2329 N N . PRO B 1 117 ? -5.707 6.547 10.398 1 97.94 117 PRO B N 1
ATOM 2330 C CA . PRO B 1 117 ? -7.074 6.09 10.648 1 97.94 117 PRO B CA 1
ATOM 2331 C C . PRO B 1 117 ? -8.125 7.051 10.102 1 97.94 117 PRO B C 1
ATOM 2333 O O . PRO B 1 117 ? -7.891 8.258 10.039 1 97.94 117 PRO B O 1
ATOM 2336 N N . HIS B 1 118 ? -9.273 6.469 9.734 1 97.19 118 HIS B N 1
ATOM 2337 C CA . HIS B 1 118 ? -10.391 7.309 9.328 1 97.19 118 HIS B CA 1
ATOM 2338 C C . HIS B 1 118 ? -10.641 8.43 10.336 1 97.19 118 HIS B C 1
ATOM 2340 O O . HIS B 1 118 ? -10.438 8.242 11.539 1 97.19 118 HIS B O 1
ATOM 2346 N N . ASP B 1 119 ? -11.094 9.617 9.836 1 96.75 119 ASP B N 1
ATOM 2347 C CA . ASP B 1 119 ? -11.555 10.75 10.641 1 96.75 119 ASP B CA 1
ATOM 2348 C C . ASP B 1 119 ? -10.406 11.359 11.438 1 96.75 119 ASP B C 1
ATOM 2350 O O . ASP B 1 119 ? -10.625 11.961 12.492 1 96.75 119 ASP B O 1
ATOM 2354 N N . THR B 1 120 ? -9.18 11.18 10.938 1 98.12 120 THR B N 1
ATOM 2355 C CA . THR B 1 120 ? -7.992 11.703 11.602 1 98.12 120 THR B CA 1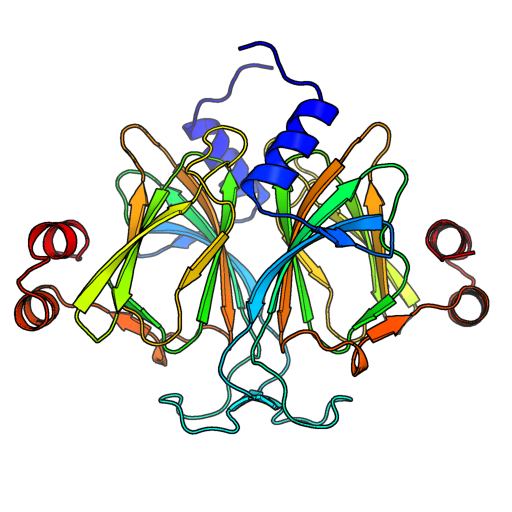
ATOM 2356 C C . THR B 1 120 ? -7.371 12.828 10.773 1 98.12 120 THR B C 1
ATOM 2358 O O . THR B 1 120 ? -7.234 12.711 9.555 1 98.12 120 THR B O 1
ATOM 2361 N N . TRP B 1 121 ? -7.074 13.914 11.422 1 98.56 121 TRP B N 1
ATOM 2362 C CA . TRP B 1 121 ? -6.301 14.953 10.75 1 98.56 121 TRP B CA 1
ATOM 2363 C C . TRP B 1 121 ? -4.867 14.492 10.5 1 98.56 121 TRP B C 1
ATOM 2365 O O . TRP B 1 121 ? -4.23 13.914 11.383 1 98.56 121 TRP B O 1
ATOM 2375 N N . TYR B 1 122 ? -4.391 14.75 9.328 1 98.75 122 TYR B N 1
ATOM 2376 C CA . TYR B 1 122 ? -2.99 14.422 9.094 1 98.75 122 TYR B CA 1
ATOM 2377 C C . TYR B 1 122 ? -2.365 15.391 8.094 1 98.75 122 TYR B C 1
ATOM 2379 O O . TYR B 1 122 ? -3.076 16.047 7.332 1 98.75 122 TYR B O 1
ATOM 2387 N N . ALA B 1 123 ? -1.102 15.539 8.117 1 98.31 123 ALA B N 1
ATOM 2388 C CA . ALA B 1 123 ? -0.234 16.312 7.238 1 98.31 123 ALA B CA 1
ATOM 2389 C C . ALA B 1 123 ? 1.133 15.648 7.09 1 98.31 123 ALA B C 1
ATOM 2391 O O . ALA B 1 123 ? 1.49 14.773 7.875 1 98.31 123 ALA B O 1
ATOM 2392 N N . ALA B 1 124 ? 1.802 16.047 6.082 1 97.81 124 ALA B N 1
ATOM 2393 C CA . ALA B 1 124 ? 3.111 15.438 5.867 1 97.81 124 ALA B CA 1
ATOM 2394 C C . ALA B 1 124 ? 4.086 16.438 5.254 1 97.81 124 ALA B C 1
ATOM 2396 O O . ALA B 1 124 ? 3.684 17.328 4.496 1 97.81 124 ALA B O 1
ATOM 2397 N N . GLU B 1 125 ? 5.309 16.344 5.574 1 97.88 125 GLU B N 1
ATOM 2398 C CA . GLU B 1 125 ? 6.363 17.172 4.996 1 97.88 125 GLU B CA 1
ATOM 2399 C C . GLU B 1 125 ? 7.656 16.375 4.828 1 97.88 125 GLU B C 1
ATOM 2401 O O . GLU B 1 125 ? 7.93 15.453 5.598 1 97.88 125 GLU B O 1
ATOM 2406 N N . LEU B 1 126 ? 8.406 16.797 3.834 1 98 126 LEU B N 1
ATOM 2407 C CA . LEU B 1 126 ? 9.734 16.219 3.65 1 98 126 LEU B CA 1
ATOM 2408 C C . LEU B 1 126 ? 10.664 16.625 4.789 1 98 126 LEU B C 1
ATOM 2410 O O . LEU B 1 126 ? 10.586 17.75 5.285 1 98 126 LEU B O 1
ATOM 2414 N N . LEU B 1 127 ? 11.5 15.688 5.273 1 97.62 127 LEU B N 1
ATOM 2415 C CA . LEU B 1 127 ? 12.531 16.078 6.227 1 97.62 127 LEU B CA 1
ATOM 2416 C C . LEU B 1 127 ? 13.547 17.016 5.578 1 97.62 127 LEU B C 1
ATOM 2418 O O . LEU B 1 127 ? 13.562 17.156 4.355 1 97.62 127 LEU B O 1
ATOM 2422 N N . ASP B 1 128 ? 14.422 17.578 6.371 1 93 128 ASP B N 1
ATOM 2423 C CA . ASP B 1 128 ? 15.367 18.578 5.902 1 93 128 ASP B CA 1
ATOM 2424 C C . ASP B 1 128 ? 16.266 18.016 4.801 1 93 128 ASP B C 1
ATOM 2426 O O . ASP B 1 128 ? 16.719 16.875 4.891 1 93 128 ASP B O 1
ATOM 2430 N N . ASP B 1 129 ? 16.469 18.672 3.721 1 94.38 129 ASP B N 1
ATOM 2431 C CA . ASP B 1 129 ? 17.391 18.422 2.619 1 94.38 129 ASP B CA 1
ATOM 2432 C C . ASP B 1 129 ? 16.875 17.312 1.707 1 94.38 129 ASP B C 1
ATOM 2434 O O . ASP B 1 129 ? 17.562 16.891 0.77 1 94.38 129 ASP B O 1
ATOM 2438 N N . V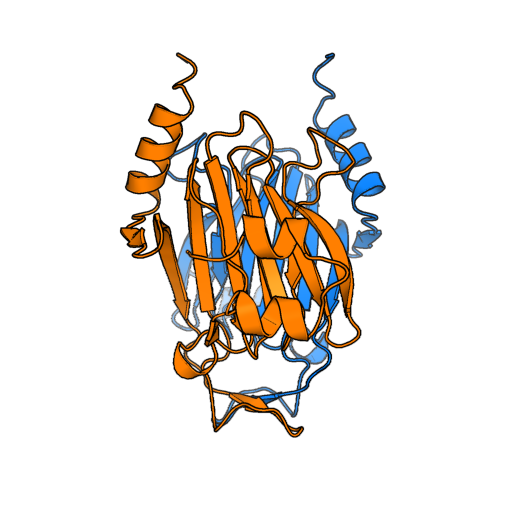AL B 1 130 ? 15.672 16.797 2.025 1 96.88 130 VAL B N 1
ATOM 2439 C CA . VAL B 1 130 ? 15.07 15.805 1.146 1 96.88 130 VAL B CA 1
ATOM 2440 C C . VAL B 1 130 ? 14.406 16.5 -0.043 1 96.88 130 VAL B C 1
ATOM 2442 O O . VAL B 1 130 ? 13.688 17.484 0.126 1 96.88 130 VAL B O 1
ATOM 2445 N N . LYS B 1 131 ? 14.617 15.961 -1.209 1 97.06 131 LYS B N 1
ATOM 2446 C CA . LYS B 1 131 ? 14.125 16.609 -2.422 1 97.06 131 LYS B CA 1
ATOM 2447 C C . LYS B 1 131 ? 12.766 16.031 -2.836 1 97.06 131 LYS B C 1
ATOM 2449 O O . LYS B 1 131 ? 11.953 16.734 -3.439 1 97.06 131 LYS B O 1
ATOM 2454 N N . TYR B 1 132 ? 12.625 14.734 -2.58 1 97.88 132 TYR B N 1
ATOM 2455 C CA . TYR B 1 132 ? 11.344 14.133 -2.941 1 97.88 132 TYR B CA 1
ATOM 2456 C C . TYR B 1 132 ? 11.117 12.828 -2.186 1 97.88 132 TYR B C 1
ATOM 2458 O O . TYR B 1 132 ? 12.062 12.25 -1.641 1 97.88 132 TYR B O 1
ATOM 2466 N N . VAL B 1 133 ? 9.938 12.477 -2.074 1 98.25 133 VAL B N 1
ATOM 2467 C CA . VAL B 1 133 ? 9.547 11.133 -1.652 1 98.25 133 VAL B CA 1
ATOM 2468 C C . VAL B 1 133 ? 8.469 10.594 -2.588 1 98.25 133 VAL B C 1
ATOM 2470 O O . VAL B 1 133 ? 7.594 11.336 -3.033 1 98.25 133 VAL B O 1
ATOM 2473 N N . LEU B 1 134 ? 8.586 9.367 -2.984 1 98.56 134 LEU B N 1
ATOM 2474 C CA . LEU B 1 134 ? 7.547 8.641 -3.709 1 98.56 134 LEU B CA 1
ATOM 2475 C C . LEU B 1 134 ? 6.914 7.574 -2.824 1 98.56 134 LEU B C 1
ATOM 2477 O O . LEU B 1 134 ? 7.617 6.738 -2.25 1 98.56 134 LEU B O 1
ATOM 2481 N N . PHE B 1 135 ? 5.629 7.645 -2.713 1 98.5 135 PHE B N 1
ATOM 2482 C CA . PHE B 1 135 ? 4.895 6.625 -1.969 1 98.5 135 PHE B CA 1
ATOM 2483 C C . PHE B 1 135 ? 3.58 6.289 -2.662 1 98.5 135 PHE B C 1
ATOM 2485 O O . PHE B 1 135 ? 3.148 7.008 -3.566 1 98.5 135 PHE B O 1
ATOM 2492 N N . SER B 1 136 ? 3.029 5.137 -2.312 1 98.62 136 SER B N 1
ATOM 2493 C CA . SER B 1 136 ? 1.641 4.816 -2.627 1 98.62 136 SER B CA 1
ATOM 2494 C C . SER B 1 136 ? 0.709 5.207 -1.485 1 98.62 136 SER B C 1
ATOM 2496 O O . SER B 1 136 ? 1.092 5.141 -0.315 1 98.62 136 SER B O 1
ATOM 2498 N N . ALA B 1 137 ? -0.455 5.59 -1.817 1 98.25 137 ALA B N 1
ATOM 2499 C CA . ALA B 1 137 ? -1.525 5.824 -0.853 1 98.25 137 ALA B CA 1
ATOM 2500 C C . ALA B 1 137 ? -2.754 4.98 -1.18 1 98.25 137 ALA B C 1
ATOM 2502 O O . ALA B 1 137 ? -3.316 5.09 -2.271 1 98.25 137 ALA B O 1
ATOM 2503 N N . VAL B 1 138 ? -3.145 4.16 -0.28 1 98.75 138 VAL B N 1
ATOM 2504 C CA . VAL B 1 138 ? -4.328 3.322 -0.423 1 98.75 138 VAL B CA 1
ATOM 2505 C C . VAL B 1 138 ? -5.441 3.84 0.486 1 98.75 138 VAL B C 1
ATOM 2507 O O . VAL B 1 138 ? -5.246 3.99 1.694 1 98.75 138 VAL B O 1
ATOM 2510 N N . VAL B 1 139 ? -6.562 4.117 -0.092 1 98.75 139 VAL B N 1
ATOM 2511 C CA . VAL B 1 139 ? -7.703 4.609 0.67 1 98.75 139 VAL B CA 1
ATOM 2512 C C . VAL B 1 139 ? -8.82 3.566 0.66 1 98.75 139 VAL B C 1
ATOM 2514 O O . VAL B 1 139 ? -9.195 3.061 -0.4 1 98.75 139 VAL B O 1
ATOM 2517 N N . ILE B 1 140 ? -9.422 3.221 1.868 1 98.31 140 ILE B N 1
ATOM 2518 C CA . ILE B 1 140 ? -10.375 2.129 2.025 1 98.31 140 ILE B CA 1
ATOM 2519 C C . ILE B 1 140 ? -11.523 2.572 2.932 1 98.31 140 ILE B C 1
ATOM 2521 O O . ILE B 1 140 ? -11.32 2.811 4.125 1 98.31 140 ILE B O 1
ATOM 2525 N N . PRO B 1 141 ? -12.75 2.689 2.402 1 97.19 141 PRO B N 1
ATOM 2526 C CA . PRO B 1 141 ? -13.148 2.574 0.997 1 97.19 141 PRO B CA 1
ATOM 2527 C C . PRO B 1 141 ? -12.531 3.656 0.116 1 97.19 141 PRO B C 1
ATOM 2529 O O . PRO B 1 141 ? -11.789 4.508 0.611 1 97.19 141 PRO B O 1
ATOM 2532 N N . GLY B 1 142 ? -12.844 3.529 -1.168 1 98.31 142 GLY B N 1
ATOM 2533 C CA . GLY B 1 142 ? -12.141 4.332 -2.152 1 98.31 142 GLY B CA 1
ATOM 2534 C C . GLY B 1 142 ? -12.328 5.824 -1.947 1 98.31 142 GLY B C 1
ATOM 2535 O O . GLY B 1 142 ? -13.367 6.262 -1.45 1 98.31 142 GLY B O 1
ATOM 2536 N N . PHE B 1 143 ? -11.352 6.605 -2.342 1 98 143 PHE B N 1
ATOM 2537 C CA . PHE B 1 143 ? -11.32 8.055 -2.184 1 98 143 PHE B CA 1
ATOM 2538 C C . PHE B 1 143 ? -12.406 8.711 -3.023 1 98 143 PHE B C 1
ATOM 2540 O O . PHE B 1 143 ? -12.562 8.398 -4.203 1 98 143 PHE B O 1
ATOM 2547 N N . GLU B 1 144 ? -13.07 9.602 -2.412 1 96.94 144 GLU B N 1
ATOM 2548 C CA . GLU B 1 144 ? -13.977 10.555 -3.053 1 96.94 144 GLU B CA 1
ATOM 2549 C C . GLU B 1 144 ? -13.766 11.961 -2.502 1 96.94 144 GLU B C 1
ATOM 2551 O O . GLU B 1 144 ? -13.633 12.148 -1.291 1 96.94 144 GLU B O 1
ATOM 2556 N N . PHE B 1 145 ? -13.82 12.93 -3.396 1 96.06 145 PHE B N 1
ATOM 2557 C CA . PHE B 1 145 ? -13.609 14.312 -2.975 1 96.06 145 PHE B CA 1
ATOM 2558 C C . PHE B 1 145 ? -14.648 14.727 -1.941 1 96.06 145 PHE B C 1
ATOM 2560 O O . PHE B 1 145 ? -14.352 15.516 -1.038 1 96.06 145 PHE B O 1
ATOM 2567 N N . LYS B 1 146 ? -15.805 14.219 -2.068 1 96.44 146 LYS B N 1
ATOM 2568 C CA . LYS B 1 146 ? -16.875 14.586 -1.138 1 96.44 146 LYS B CA 1
ATOM 2569 C C . LYS B 1 146 ? -16.562 14.078 0.27 1 96.44 146 LYS B C 1
ATOM 2571 O O . LYS B 1 146 ? -17.219 14.477 1.233 1 96.44 146 LYS B O 1
ATOM 2576 N N . ASP B 1 147 ? -15.672 13.133 0.425 1 97.69 147 ASP B N 1
ATOM 2577 C CA . ASP B 1 147 ? -15.297 12.586 1.725 1 97.69 147 ASP B CA 1
ATOM 2578 C C . ASP B 1 147 ? -14.062 13.289 2.283 1 97.69 147 ASP B C 1
ATOM 2580 O O . ASP B 1 147 ? -13.539 12.898 3.33 1 97.69 147 ASP B O 1
ATOM 2584 N N . TRP B 1 148 ? -13.562 14.266 1.628 1 97 148 TRP B N 1
ATOM 2585 C CA . TRP B 1 148 ? -12.367 15.031 1.987 1 97 148 TRP B CA 1
ATOM 2586 C C . TRP B 1 148 ? -12.742 16.312 2.73 1 97 148 TRP B C 1
ATOM 2588 O O . TRP B 1 148 ? -13.625 17.047 2.293 1 97 148 TRP B O 1
ATOM 2598 N N . ILE B 1 149 ? -12.062 16.578 3.816 1 96.06 149 ILE B N 1
ATOM 2599 C CA . ILE B 1 149 ? -12.242 17.797 4.582 1 96.06 149 ILE B CA 1
ATOM 2600 C C . ILE B 1 149 ? -10.922 18.562 4.645 1 96.06 149 ILE B C 1
ATOM 2602 O O . ILE B 1 149 ? -9.969 18.109 5.27 1 96.06 149 ILE B O 1
ATOM 2606 N N . GLN B 1 150 ? -10.898 19.688 4.062 1 96.25 150 GLN B N 1
ATOM 2607 C CA . GLN B 1 150 ? -9.719 20.547 4.113 1 96.25 150 GLN B CA 1
ATOM 2608 C C . GLN B 1 150 ? -9.57 21.203 5.48 1 96.25 150 GLN B C 1
ATOM 2610 O O . GLN B 1 150 ? -10.523 21.797 5.996 1 96.25 150 GLN B O 1
ATOM 2615 N N . GLY B 1 151 ? -8.445 21.062 6.039 1 96.81 151 GLY B N 1
ATOM 2616 C CA . GLY B 1 151 ? -8.188 21.766 7.289 1 96.81 151 GLY B CA 1
ATOM 2617 C C . GLY B 1 151 ? -8.031 23.266 7.113 1 96.81 151 GLY B C 1
ATOM 2618 O O . GLY B 1 151 ? -7.242 23.719 6.281 1 96.81 151 GLY B O 1
ATOM 2619 N N . GLU B 1 152 ? -8.797 24 7.863 1 97.12 152 GLU B N 1
ATOM 2620 C CA . GLU B 1 152 ? -8.648 25.453 7.926 1 97.12 152 GLU B CA 1
ATOM 2621 C C . GLU B 1 152 ? -7.824 25.875 9.141 1 97.12 152 GLU B C 1
ATOM 2623 O O . GLU B 1 152 ? -8.133 25.484 10.273 1 97.12 152 GLU B O 1
ATOM 2628 N N . ARG B 1 153 ? -6.879 26.703 8.836 1 97.81 153 ARG B N 1
ATOM 2629 C CA . ARG B 1 153 ? -5.922 27.062 9.875 1 97.81 153 ARG B CA 1
ATOM 2630 C C . ARG B 1 153 ? -6.633 27.594 11.117 1 97.81 153 ARG B C 1
ATOM 2632 O O . ARG B 1 153 ? -6.402 27.109 12.227 1 97.81 153 ARG B O 1
ATOM 2639 N N . GLU B 1 154 ? -7.488 28.562 11 1 97.81 154 GLU B N 1
ATOM 2640 C CA . GLU B 1 154 ? -8.148 29.219 12.125 1 97.81 154 GLU B CA 1
ATOM 2641 C C . GLU B 1 154 ? -8.977 28.234 12.93 1 97.81 154 GLU B C 1
ATOM 2643 O O . GLU B 1 154 ? -8.93 28.234 14.164 1 97.81 154 GLU B O 1
ATOM 2648 N N . LYS B 1 155 ? -9.711 27.406 12.25 1 97.38 155 LYS B N 1
ATOM 2649 C CA . LYS B 1 155 ? -10.555 26.422 12.922 1 97.38 155 LYS B CA 1
ATOM 2650 C C . LYS B 1 155 ? -9.719 25.391 13.664 1 97.38 155 LYS B C 1
ATOM 2652 O O . LYS B 1 155 ? -10.047 25 14.789 1 97.38 155 LYS B O 1
ATOM 2657 N N . LEU B 1 156 ? -8.648 24.938 13.039 1 97.88 156 LEU B N 1
ATOM 2658 C CA . LEU B 1 156 ? -7.781 23.953 13.672 1 97.88 156 LEU B CA 1
ATOM 2659 C C . LEU B 1 156 ? -7.086 24.547 14.898 1 97.88 156 LEU B C 1
ATOM 2661 O O . LEU B 1 156 ? -6.93 23.875 15.914 1 97.88 156 LEU B O 1
ATOM 2665 N N . LEU B 1 157 ? -6.688 25.797 14.789 1 97.81 157 LEU B N 1
ATOM 2666 C CA . LEU B 1 157 ? -6.016 26.469 15.906 1 97.81 157 LEU B CA 1
ATOM 2667 C C . LEU B 1 157 ? -6.98 26.672 17.062 1 97.81 157 LEU B C 1
ATOM 2669 O O . LEU B 1 157 ? -6.578 26.625 18.234 1 97.81 157 LEU B O 1
ATOM 2673 N N . GLU B 1 158 ? -8.219 26.938 16.719 1 97.81 158 GLU B N 1
ATOM 2674 C CA . GLU B 1 158 ? -9.242 27.062 17.766 1 97.81 158 GLU B CA 1
ATOM 2675 C C . GLU B 1 158 ? -9.445 25.719 18.484 1 97.81 158 GLU B C 1
ATOM 2677 O O . GLU B 1 158 ? -9.586 25.688 19.703 1 97.81 158 GLU B O 1
ATOM 2682 N N . GLN B 1 159 ? -9.43 24.672 17.781 1 97.19 159 GLN B N 1
ATOM 2683 C CA . GLN B 1 159 ? -9.719 23.344 18.328 1 97.19 159 GLN B CA 1
ATOM 2684 C C . GLN B 1 159 ? -8.492 22.781 19.031 1 97.19 159 GLN B C 1
ATOM 2686 O O . GLN B 1 159 ? -8.625 22.078 20.047 1 97.19 159 GLN B O 1
ATOM 2691 N N . PHE B 1 160 ? -7.336 23.078 18.469 1 98.19 160 PHE B N 1
ATOM 2692 C CA . PHE B 1 160 ? -6.109 22.5 19 1 98.19 160 PHE B CA 1
ATOM 2693 C C . PHE B 1 160 ? -5.035 23.562 19.188 1 98.19 160 PHE B C 1
ATOM 2695 O O . PHE B 1 160 ? -3.957 23.469 18.594 1 98.19 160 PHE B O 1
ATOM 2702 N N . PRO B 1 161 ? -5.184 24.469 20.062 1 97.94 161 PRO B N 1
ATOM 2703 C CA . PRO B 1 161 ? -4.246 25.594 20.203 1 97.94 161 PRO B CA 1
ATOM 2704 C C . PRO B 1 161 ? -2.859 25.141 20.672 1 97.94 161 PRO B C 1
ATOM 2706 O O . PRO B 1 161 ? -1.868 25.828 20.422 1 97.94 161 PRO B O 1
ATOM 2709 N N . GLN B 1 162 ? -2.756 23.938 21.297 1 97.94 162 GLN B N 1
ATOM 2710 C CA . GLN B 1 162 ? -1.482 23.438 21.812 1 97.94 162 GLN B CA 1
ATOM 2711 C C . GLN B 1 162 ? -0.558 23.016 20.672 1 97.94 162 GLN B C 1
ATOM 2713 O O . GLN B 1 162 ? 0.638 22.812 20.875 1 97.94 162 GLN B O 1
ATOM 2718 N N . HIS B 1 163 ? -1.094 22.906 19.516 1 98.5 163 HIS B N 1
ATOM 2719 C CA . HIS B 1 163 ? -0.288 22.469 18.375 1 98.5 163 HIS B CA 1
ATOM 2720 C C . HIS B 1 163 ? -0.15 23.578 17.344 1 98.5 163 HIS B C 1
ATOM 2722 O O . HIS B 1 163 ? -0.103 23.297 16.141 1 98.5 163 HIS B O 1
ATOM 2728 N N . LYS B 1 164 ? -0.032 24.781 17.734 1 98.12 164 LYS B N 1
ATOM 2729 C CA . LYS B 1 164 ? -0.038 25.984 16.906 1 98.12 164 LYS B CA 1
ATOM 2730 C C . LYS B 1 164 ? 1.074 25.922 15.859 1 98.12 164 LYS B C 1
ATOM 2732 O O . LYS B 1 164 ? 0.85 26.234 14.688 1 98.12 164 LYS B O 1
ATOM 2737 N N . ASP B 1 165 ? 2.229 25.516 16.203 1 98.25 165 ASP B N 1
ATOM 2738 C CA . ASP B 1 165 ? 3.389 25.578 15.32 1 98.25 165 ASP B CA 1
ATOM 2739 C C . ASP B 1 165 ? 3.203 24.672 14.102 1 98.25 165 ASP B C 1
ATOM 2741 O O . ASP B 1 165 ? 3.289 25.125 12.961 1 98.25 165 ASP B O 1
ATOM 2745 N N . VAL B 1 166 ? 2.904 23.438 14.391 1 98.38 166 VAL B N 1
ATOM 2746 C CA . VAL B 1 166 ? 2.832 22.469 13.297 1 98.38 166 VAL B CA 1
ATOM 2747 C C . VAL B 1 166 ? 1.569 22.719 12.477 1 98.38 166 VAL B C 1
ATOM 2749 O O . VAL B 1 166 ? 1.566 22.516 11.258 1 98.38 166 VAL B O 1
ATOM 2752 N N . ILE B 1 167 ? 0.479 23.156 13.086 1 98.44 167 ILE B N 1
ATOM 2753 C CA . ILE B 1 167 ? -0.741 23.484 12.359 1 98.44 167 ILE B CA 1
ATOM 2754 C C . ILE B 1 167 ? -0.478 24.656 11.406 1 98.44 167 ILE B C 1
ATOM 2756 O O . ILE B 1 167 ? -0.824 24.594 10.227 1 98.44 167 ILE B O 1
ATOM 2760 N N . THR B 1 168 ? 0.182 25.688 11.898 1 98.25 168 THR B N 1
ATOM 2761 C CA . THR B 1 168 ? 0.464 26.859 11.086 1 98.25 168 THR B CA 1
ATOM 2762 C C . THR B 1 168 ? 1.416 26.516 9.945 1 98.25 168 THR B C 1
ATOM 2764 O O . THR B 1 168 ? 1.234 26.984 8.82 1 98.25 168 THR B O 1
ATOM 2767 N N . LYS B 1 169 ? 2.35 25.75 10.219 1 97.62 169 LYS B N 1
ATOM 2768 C CA . LYS B 1 169 ? 3.373 25.375 9.242 1 97.62 169 LYS B CA 1
ATOM 2769 C C . LYS B 1 169 ? 2.768 24.609 8.07 1 97.62 169 LYS B C 1
ATOM 2771 O O . LYS B 1 169 ? 3.199 24.781 6.93 1 97.62 169 LYS B O 1
ATOM 2776 N N . LEU B 1 170 ? 1.747 23.75 8.352 1 97.75 170 LEU B N 1
ATOM 2777 C CA . LEU B 1 170 ? 1.307 22.797 7.336 1 97.75 170 LEU B CA 1
ATOM 2778 C C . LEU B 1 170 ? -0.154 23.031 6.965 1 97.75 170 LEU B C 1
ATOM 2780 O O . LEU B 1 170 ? -0.901 22.078 6.727 1 97.75 170 LEU B O 1
ATOM 2784 N N . THR B 1 171 ? -0.571 24.203 7.113 1 96.44 171 THR B N 1
ATOM 2785 C CA . THR B 1 171 ? -1.829 24.625 6.508 1 96.44 171 THR B CA 1
ATOM 2786 C C . THR B 1 171 ? -1.576 25.562 5.336 1 96.44 171 THR B C 1
ATOM 2788 O O . THR B 1 171 ? -0.56 26.266 5.305 1 96.44 171 THR B O 1
ATOM 2791 N N . LYS B 1 172 ? -2.521 25.453 4.445 1 86.5 172 LYS B N 1
ATOM 2792 C CA . LYS B 1 172 ? -2.416 26.359 3.305 1 86.5 172 LYS B CA 1
ATOM 2793 C C . LYS B 1 172 ? -2.764 27.781 3.705 1 86.5 172 LYS B C 1
ATOM 2795 O O . LYS B 1 172 ? -3.596 28 4.586 1 86.5 172 LYS B O 1
ATOM 2800 N N . LYS B 1 173 ? -1.93 28.75 3.277 1 73.69 173 LYS B N 1
ATOM 2801 C CA . LYS B 1 173 ? -2.152 30.156 3.545 1 73.69 173 LYS B CA 1
ATOM 2802 C C . LYS B 1 173 ? -3.4 30.672 2.828 1 73.69 173 LYS B C 1
ATOM 2804 O O . LYS B 1 173 ? -3.734 30.188 1.741 1 73.69 173 LYS B O 1
#

Sequence (346 aa):
MSGVGADGEIERLVRQLNLQQHPEGGFFCELFRGDRQMTFTTKTKHDGPRDVGTCIHYLLKAPNFTSWHQVLSDELFLWHAGGPCKLYLLDNEGNLTHKILGDALKDADHVYQVLVPHDTWYAAELLDDVKYVLFSAVVIPGFEFKDWIQGEREKLLEQFPQHKDVITKLTKKMSGVGADGEIERLVRQLNLQQHPEGGFFCELFRGDRQMTFTTKTKHDGPRDVGTCIHYLLKAPNFTSWHQVLSDELFLWHAGGPCKLYLLDNEGNLTHKILGDALKDADHVYQVLVPHDTWYAAELLDDVKYVLFSAVVIPGFEFKDWIQGEREKLLEQFPQHKDVITKLTKK

Nearest PDB structures (foldseek):
  3loi-assembly1_A  TM=9.577E-01  e=1.638E-19  Branchiostoma belcheri tsingtauense
  1yud-assembly5_I  TM=9.100E-01  e=5.063E-15  Shewanella oneidensis MR-1
  1xe7-assembly1_A  TM=8.485E-01  e=2.836E-14  Saccharomyces cerevisiae
  1znp-assembly4_D  TM=8.779E-01  e=5.842E-14  Agrobacterium fabrum str. C58
  1xe7-assembly2_C-2  TM=8.528E-01  e=5.842E-14  Saccharomyces cerevisiae

Foldseek 3Di:
DPPLPPVRVLVVCCVVVVWDADPQGWTKDKDDWAPDWDDDPDDFPDDDIFTQKTKMKTKHFPPGKFFKKAFQWKKKKFFDDFAKKKKWKAAQVGDIDIAIDGDCVVPVRHDGMDIHHHPIIMMMGGDPPTGMTIIMMMTGPYDDPVRMGADDLVVCCVSHVVCNPVNVVRHDD/DPCLPPVRVLVVCCVVVVWDADPQGWTKDKDDWAPDWDDDPDDFPDDDIFTQKTKMKTKHFPPGKFFKKAFQWKKKKFFDDFAKKKKWKAAQVGDIDIAIDGDCVVPVRHDGMDIHHGPIIMMMGGPPPTGITIIMMMTGPYDDPVRMGADDLVVCCVSHVVPNVVNVVRHDD

Secondary structure (DSSP, 8-state):
-----HHHHHHHHHHHTT-EE-TTSSEEEEEEE-SSEEEESS--S--S-EES-EEEEEEEETT-EEEEEEESSEEEEEEEEES-EEEEEE-TT--EEEEEES-TTT-TTEESEEEE-TT-EEEEEEPTT--EEEEEEEEES---GGGEEEPPHHHHHHH-GGGHHHHHHTS--/-----HHHHHHHHHHHTT-EE-TTSSEEEEEEE-SSEEEESS--S--S-EES-EEEEEEEETT-EEEEEEESSEEEEEEEEES-EEEEEE-TT--EEEEEES-TTT-TTEESEEEE-TT-EEEEEEPTT--EEEEEEEEES---GGGEEEPPHHHHHHH-GGGHHHHHHTS--

Organism: Pinctada imbricata (NCBI:txid66713)

Solvent-accessible surface area (backbone atoms only — not comparable to full-atom values): 18280 Å² total; per-residue (Å²): 128,84,76,64,50,70,69,51,50,49,54,48,47,35,62,76,61,59,39,37,78,37,96,82,52,40,29,29,34,79,79,43,66,45,94,47,42,23,34,61,78,58,93,66,90,67,92,60,71,34,34,39,24,26,32,29,43,36,36,48,33,63,92,50,59,45,48,35,28,30,38,67,35,32,35,37,40,36,32,56,46,76,37,44,30,40,37,37,40,36,41,91,87,63,54,75,51,72,47,37,40,18,60,42,90,81,36,83,77,27,31,50,62,47,80,44,59,46,67,28,36,31,30,33,38,60,40,90,91,36,59,35,31,34,29,35,40,37,24,39,44,25,78,48,74,89,47,51,44,80,48,46,54,69,62,48,38,69,75,37,57,92,47,44,66,63,47,59,71,37,28,76,131,130,85,76,63,49,70,67,51,49,49,54,49,47,35,61,75,61,59,39,37,79,37,95,84,53,41,30,29,31,80,80,43,66,47,92,46,42,26,34,61,78,58,93,65,90,67,90,61,72,35,33,37,25,26,31,28,45,36,35,48,33,63,90,49,58,44,48,35,27,29,37,68,34,32,33,37,41,35,32,57,45,76,37,46,28,40,36,38,38,37,42,91,87,62,53,74,51,72,48,38,39,18,59,42,90,79,36,84,76,25,30,49,62,47,79,43,59,47,66,28,36,31,30,33,37,58,41,90,94,36,60,34,29,33,27,35,41,37,24,38,44,25,79,48,75,90,48,50,43,80,49,47,55,70,63,49,38,70,76,36,56,92,46,44,67,65,48,61,70,36,30,76,130